Protein AF-A0A550GQY9-F1 (afdb_monomer)

Solvent-accessible surface area (backbone atoms only — not comparable to full-atom values): 11380 Å² total; per-residue (Å²): 134,89,71,92,73,80,85,85,74,61,94,90,63,82,82,48,71,68,60,52,51,49,52,51,50,56,53,49,54,52,49,56,49,50,53,51,53,50,49,54,50,46,56,52,47,55,57,56,77,66,62,76,81,83,71,87,80,75,46,98,40,52,51,73,40,51,32,56,40,78,52,84,91,53,99,63,44,47,82,33,66,63,56,92,90,45,52,63,45,65,56,69,54,85,96,60,85,79,74,41,61,50,77,91,73,98,67,89,72,64,64,50,74,48,75,50,54,33,90,79,62,77,41,52,74,44,69,52,74,47,76,45,96,88,69,52,72,49,74,49,70,56,41,41,36,54,37,18,81,46,91,73,80,82,53,90,65,67,48,55,80,50,74,45,81,42,83,70,63,33,32,41,32,29,40,76,46,67,61,129

Nearest PDB structures (foldseek):
  6tmf-assembly1_K  TM=2.565E-01  e=2.544E+00  Thermococcus celer Vu 13 = JCM 8558

Foldseek 3Di:
DPDDDQDDDDPPDDQDPVSVVVSVVVVVVVVVVVVVVVVVVVVVVVLVVPDDDDAPFDFPDADKDAQQDDDPPDPHGLVDCDDPRDRIDFDDDDPDADDRGDGDDPDDDFKDKDKDADADDFWLRDKDWDQDPVRDIDIDGRQTHYHFQADDDADPGQGFDDWGQTPVRTIITMGMDGDD

Mean predicted aligned error: 12.34 Å

pLDDT: mean 81.91, std 9.57, range [47.41, 94.0]

Secondary structure (DSSP, 8-state):
----------TTPPPPHHHHHHHHHHHHHHHHHHHHHHHHHHHHHHHHHT-----S---SSSEEEETTSPPTTSS---S-S-BTTB-EEEEPPTT--S--------S--SEEEEEE-BSSSSEEEEEEEEE-TTS-EEEEEEEEE-BTTSPPPP-SSS--SEEEE-TTS-EEEEEEEE--

Radius of gyration: 25.68 Å; Cα contacts (8 Å, |Δi|>4): 230; chains: 1; bounding box: 68×48×61 Å

Sequence (180 aa):
MVKFEPIRKNPGELIRSEDWNKIQEDVRDDLAKLEEEIRVLREYIDTMALSVTLTKMESPMGTSYGLNEDVPGEVGNYATTVLGYITRQFVLGVEQMGEICSFGVLDFFDVLYYWSGAQRREKGCLEITLEYVDGTIYTELDLFIHDWTQLQVKGDKNPYIEYLLSPNERVWYKYAFKNP

Structure (mmCIF, N/CA/C/O backbone):
data_AF-A0A550GQY9-F1
#
_entry.id   AF-A0A550GQY9-F1
#
loop_
_atom_site.group_PDB
_atom_site.id
_atom_site.type_symbol
_atom_site.label_atom_id
_atom_site.label_alt_id
_atom_site.label_comp_id
_atom_site.label_asym_id
_atom_site.label_entity_id
_atom_site.label_seq_id
_atom_site.pdbx_PDB_ins_code
_atom_site.Cartn_x
_atom_site.Cartn_y
_atom_site.Cartn_z
_atom_site.occupancy
_atom_site.B_iso_or_equiv
_atom_site.auth_seq_id
_atom_site.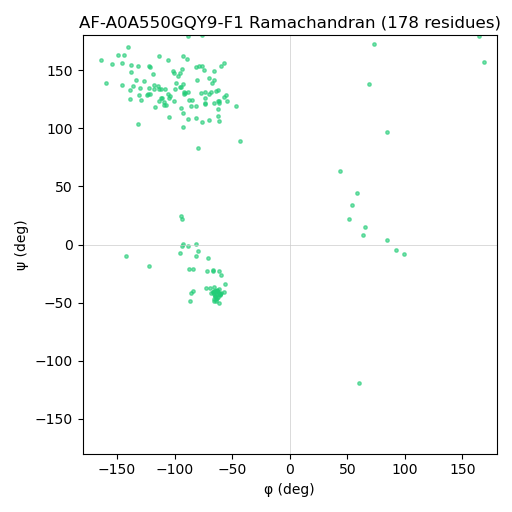auth_comp_id
_atom_site.auth_asym_id
_atom_site.auth_atom_id
_atom_site.pdbx_PDB_model_num
ATOM 1 N N . MET A 1 1 ? 27.251 16.848 -13.631 1.00 47.41 1 MET A N 1
ATOM 2 C CA . MET A 1 1 ? 27.474 16.143 -14.910 1.00 47.41 1 MET A CA 1
ATOM 3 C C . MET A 1 1 ? 28.615 16.828 -15.627 1.00 47.41 1 MET A C 1
ATOM 5 O O . MET A 1 1 ? 28.507 18.024 -15.869 1.00 47.41 1 MET A O 1
ATOM 9 N N . VAL A 1 2 ? 29.695 16.112 -15.927 1.00 52.47 2 VAL A N 1
ATOM 10 C CA . VAL A 1 2 ? 30.678 16.595 -16.903 1.00 52.47 2 VAL A CA 1
ATOM 11 C C . VAL A 1 2 ? 30.226 16.002 -18.227 1.00 52.47 2 VAL A C 1
ATOM 13 O O . VAL A 1 2 ? 30.327 14.801 -18.430 1.00 52.47 2 VAL A O 1
ATOM 16 N N . LYS A 1 3 ? 29.564 16.822 -19.039 1.00 62.50 3 LYS A N 1
ATOM 17 C CA . LYS A 1 3 ? 29.123 16.459 -20.386 1.00 62.50 3 LYS A CA 1
ATOM 18 C C . LYS A 1 3 ? 30.379 16.286 -21.239 1.00 62.50 3 LYS A C 1
ATOM 20 O O . LYS A 1 3 ? 31.276 17.112 -21.083 1.00 62.50 3 LYS A O 1
ATOM 25 N N . PHE A 1 4 ? 30.445 15.281 -22.114 1.00 69.50 4 PHE A N 1
ATOM 26 C CA . PHE A 1 4 ? 31.548 15.179 -23.071 1.00 69.50 4 PHE A CA 1
ATOM 27 C C . PHE A 1 4 ? 31.795 16.534 -23.747 1.00 69.50 4 PHE A C 1
ATOM 29 O O . PHE A 1 4 ? 30.906 17.098 -24.398 1.00 69.50 4 PHE A O 1
ATOM 36 N N . GLU A 1 5 ? 33.002 17.064 -23.568 1.00 68.44 5 GLU A N 1
ATOM 37 C CA . GLU A 1 5 ? 33.446 18.285 -24.222 1.00 68.44 5 GLU A CA 1
ATOM 38 C C . GLU A 1 5 ? 34.416 17.912 -25.342 1.00 68.44 5 GLU A C 1
ATOM 40 O O . GLU A 1 5 ? 35.538 17.479 -25.069 1.00 68.44 5 GLU A O 1
ATOM 45 N N . PRO A 1 6 ? 34.016 18.068 -26.616 1.00 70.81 6 PRO A N 1
ATOM 46 C CA . PRO A 1 6 ? 34.896 17.739 -27.721 1.00 70.81 6 PRO A CA 1
ATOM 47 C C . PRO A 1 6 ? 36.141 18.625 -27.689 1.00 70.81 6 PRO A C 1
ATOM 49 O O . PRO A 1 6 ? 36.047 19.852 -27.589 1.00 70.81 6 PRO A O 1
ATOM 52 N N . ILE A 1 7 ? 37.311 18.001 -27.840 1.00 76.44 7 ILE A N 1
ATOM 53 C CA . ILE A 1 7 ? 38.584 18.709 -27.988 1.00 76.44 7 ILE A CA 1
ATOM 54 C C . ILE A 1 7 ? 38.513 19.537 -29.278 1.00 76.44 7 ILE A C 1
ATOM 56 O O . ILE A 1 7 ? 38.483 18.997 -30.384 1.00 76.44 7 ILE A O 1
ATOM 60 N N . ARG A 1 8 ? 38.458 20.866 -29.146 1.00 74.00 8 ARG A N 1
ATOM 61 C CA . ARG A 1 8 ? 38.382 21.786 -30.289 1.00 74.00 8 ARG A CA 1
ATOM 62 C C . ARG A 1 8 ? 39.779 22.012 -30.861 1.00 74.00 8 ARG A C 1
ATOM 64 O O . ARG A 1 8 ? 40.643 22.532 -30.160 1.00 74.00 8 ARG A O 1
ATOM 71 N N . LYS A 1 9 ? 39.979 21.657 -32.131 1.00 72.56 9 LYS A N 1
ATOM 72 C CA . LYS A 1 9 ? 41.209 21.929 -32.892 1.00 72.56 9 LYS A CA 1
ATOM 73 C C . LYS A 1 9 ? 40.917 22.749 -34.142 1.00 72.56 9 LYS A C 1
ATOM 75 O O . LYS A 1 9 ? 39.815 22.675 -34.689 1.00 72.56 9 LYS A O 1
ATOM 80 N N . ASN A 1 10 ? 41.902 23.523 -34.592 1.00 75.81 10 ASN A N 1
ATOM 81 C CA . ASN A 1 10 ? 41.775 24.287 -35.831 1.00 75.81 10 ASN A CA 1
ATOM 82 C C . ASN A 1 10 ? 41.883 23.356 -37.055 1.00 75.81 10 ASN A C 1
ATOM 84 O O . ASN A 1 10 ? 42.591 22.345 -36.999 1.00 75.81 10 ASN A O 1
ATOM 88 N N . PRO A 1 11 ? 41.225 23.679 -38.183 1.00 57.66 11 PRO A N 1
ATOM 89 C CA . PRO A 1 11 ? 41.353 22.901 -39.413 1.00 57.66 11 PRO A CA 1
ATOM 90 C C . PRO A 1 11 ? 42.826 22.755 -39.836 1.00 57.66 11 PRO A C 1
ATOM 92 O O . PRO A 1 11 ? 43.519 23.753 -40.015 1.00 57.66 11 PRO A O 1
ATOM 95 N N . GLY A 1 12 ? 43.299 21.515 -39.995 1.00 69.81 12 GLY A N 1
ATOM 96 C CA . GLY A 1 12 ? 44.687 21.197 -40.368 1.00 69.81 12 GLY A CA 1
ATOM 97 C C . GLY A 1 12 ? 45.605 20.793 -39.206 1.00 69.81 12 GLY A C 1
ATOM 98 O O . GLY A 1 12 ? 46.715 20.324 -39.453 1.00 69.81 12 GLY A O 1
ATOM 99 N N . GLU A 1 13 ? 45.161 20.910 -37.952 1.00 74.56 13 GLU A N 1
ATOM 100 C CA . GLU A 1 13 ? 45.907 20.397 -36.799 1.00 74.56 13 GLU A CA 1
ATOM 101 C C . GLU A 1 13 ? 45.760 18.874 -36.665 1.00 74.56 13 GLU A C 1
ATOM 103 O O . GLU A 1 13 ? 44.656 18.328 -36.651 1.00 74.56 13 GLU A O 1
ATOM 108 N N . LEU A 1 14 ? 46.890 18.175 -36.519 1.00 74.12 14 LEU A N 1
ATOM 109 C CA . LEU A 1 14 ? 46.907 16.731 -36.291 1.00 74.12 14 LEU A CA 1
ATOM 110 C C . LEU A 1 14 ? 46.335 16.391 -34.904 1.00 74.12 14 LEU A C 1
ATOM 112 O O . LEU A 1 14 ? 46.733 16.948 -33.870 1.00 74.12 14 LEU A O 1
ATOM 116 N N . ILE A 1 15 ? 45.410 15.434 -34.871 1.00 75.06 15 ILE A N 1
ATOM 117 C CA . ILE A 1 15 ? 44.951 14.811 -33.629 1.00 75.06 15 ILE A CA 1
ATOM 118 C C . ILE A 1 15 ? 46.075 13.893 -33.146 1.00 75.06 15 ILE A C 1
ATOM 120 O O . ILE A 1 15 ? 46.521 13.013 -33.882 1.00 75.06 15 ILE A O 1
ATOM 124 N N . ARG A 1 16 ? 46.577 14.131 -31.929 1.00 80.25 16 ARG A N 1
ATOM 125 C CA . ARG A 1 16 ? 47.601 13.266 -31.333 1.00 80.25 16 ARG A CA 1
ATOM 126 C C . ARG A 1 16 ? 46.934 11.984 -30.843 1.00 80.25 16 ARG A C 1
ATOM 128 O O . ARG A 1 16 ? 45.759 11.999 -30.489 1.00 80.25 16 ARG A O 1
ATOM 135 N N . SER A 1 17 ? 47.685 10.889 -30.779 1.00 77.12 17 SER A N 1
ATOM 136 C CA . SER A 1 17 ? 47.182 9.605 -30.271 1.00 77.12 17 SER A CA 1
ATOM 137 C C . SER A 1 17 ? 46.613 9.712 -28.853 1.00 77.12 17 SER A C 1
ATOM 139 O O . SER A 1 17 ? 45.627 9.062 -28.543 1.00 77.12 17 SER A O 1
ATOM 141 N N . GLU A 1 18 ? 47.186 10.575 -28.013 1.00 79.12 18 GLU A N 1
ATOM 142 C CA . GLU A 1 18 ? 46.694 10.852 -26.656 1.00 79.12 18 GLU A CA 1
ATOM 143 C C . GLU A 1 18 ? 45.309 11.517 -26.662 1.00 79.12 18 GLU A C 1
ATOM 145 O O . GLU A 1 18 ? 44.420 11.089 -25.930 1.00 79.12 18 GLU A O 1
ATOM 150 N N . ASP A 1 19 ? 45.100 12.510 -27.536 1.00 77.94 19 ASP A N 1
ATOM 151 C CA . ASP A 1 19 ? 43.805 13.185 -27.698 1.00 77.94 19 ASP A CA 1
ATOM 152 C C . ASP A 1 19 ? 42.744 12.210 -28.225 1.00 77.94 19 ASP A C 1
ATOM 154 O O . ASP A 1 19 ? 41.596 12.231 -27.789 1.00 77.94 19 ASP A O 1
ATOM 158 N N . TRP A 1 20 ? 43.138 11.337 -29.157 1.00 78.75 20 TRP A N 1
ATOM 159 C CA . TRP A 1 20 ? 42.265 10.310 -29.716 1.00 78.75 20 TRP A CA 1
ATOM 160 C C . TRP A 1 20 ? 41.853 9.274 -28.666 1.00 78.75 20 TRP A C 1
ATOM 162 O O . TRP A 1 20 ? 40.667 8.988 -28.525 1.00 78.75 20 TRP A O 1
ATOM 172 N N . ASN A 1 21 ? 42.813 8.767 -27.889 1.00 83.06 21 ASN A N 1
ATOM 173 C CA . ASN A 1 21 ? 42.549 7.800 -26.826 1.00 83.06 21 ASN A CA 1
ATOM 174 C C . ASN A 1 21 ? 41.622 8.387 -25.761 1.00 83.06 21 ASN A C 1
ATOM 176 O O . ASN A 1 21 ? 40.671 7.728 -25.354 1.00 83.06 21 ASN A O 1
ATOM 180 N N . LYS A 1 22 ? 41.843 9.648 -25.374 1.00 83.06 22 LYS A N 1
ATOM 181 C CA . LYS A 1 22 ? 40.983 10.339 -24.414 1.00 83.06 22 LYS A CA 1
ATOM 182 C C . LYS A 1 22 ? 39.547 10.480 -24.923 1.00 83.06 22 LYS A C 1
ATOM 184 O O . LYS A 1 22 ? 38.614 10.172 -24.196 1.00 83.06 22 LYS A O 1
ATOM 189 N N . ILE A 1 23 ? 39.363 10.870 -26.188 1.00 83.25 23 ILE A N 1
ATOM 190 C CA . ILE A 1 23 ? 38.027 10.936 -26.803 1.00 83.25 23 ILE A CA 1
ATOM 191 C C . ILE A 1 23 ? 37.350 9.560 -26.785 1.00 83.25 23 ILE A C 1
ATOM 193 O O . ILE A 1 23 ? 36.161 9.470 -26.497 1.00 83.25 23 ILE A O 1
ATOM 197 N N . GLN A 1 24 ? 38.086 8.488 -27.084 1.00 81.38 24 GLN A N 1
ATOM 198 C CA . GLN A 1 24 ? 37.531 7.134 -27.071 1.00 81.38 24 GLN A CA 1
ATOM 199 C C . GLN A 1 24 ? 37.136 6.670 -25.665 1.00 81.38 24 GLN A C 1
ATOM 201 O O . GLN A 1 24 ? 36.091 6.038 -25.517 1.00 81.38 24 GLN A O 1
ATOM 206 N N . GLU A 1 25 ? 37.943 6.974 -24.648 1.00 85.06 25 GLU A N 1
ATOM 207 C CA . GLU A 1 25 ? 37.634 6.653 -23.252 1.00 85.06 25 GLU A CA 1
ATOM 208 C C . GLU A 1 25 ? 36.423 7.440 -22.751 1.00 85.06 25 GLU A C 1
ATOM 210 O O . GLU A 1 25 ? 35.479 6.828 -22.256 1.00 85.06 25 GLU A O 1
ATOM 215 N N . ASP A 1 26 ? 36.397 8.757 -22.973 1.00 83.94 26 ASP A N 1
ATOM 216 C CA . ASP A 1 26 ? 35.290 9.614 -22.542 1.00 83.94 26 ASP A CA 1
ATOM 217 C C . ASP A 1 26 ? 33.965 9.181 -23.205 1.00 83.94 26 ASP A C 1
ATOM 219 O O . ASP A 1 26 ? 32.934 9.074 -22.542 1.00 83.94 26 ASP A O 1
ATOM 223 N N . VAL A 1 27 ? 33.989 8.853 -24.505 1.00 84.69 27 VAL A N 1
ATOM 224 C CA . VAL A 1 27 ? 32.804 8.355 -25.227 1.00 84.69 27 VAL A CA 1
ATOM 225 C C . VAL A 1 27 ? 32.365 6.981 -24.717 1.00 84.69 27 VAL A C 1
ATOM 227 O O . VAL A 1 27 ? 31.167 6.737 -24.585 1.00 84.69 27 VAL A O 1
ATOM 230 N N . ARG A 1 28 ? 33.302 6.071 -24.429 1.00 87.19 28 ARG A N 1
ATOM 231 C CA . ARG A 1 28 ? 32.981 4.739 -23.894 1.00 87.19 28 ARG A CA 1
ATOM 232 C C . ARG A 1 28 ? 32.331 4.839 -22.516 1.00 87.19 28 ARG A C 1
ATOM 234 O O . ARG A 1 28 ? 31.358 4.136 -22.258 1.00 87.19 28 ARG A O 1
ATOM 241 N N . ASP A 1 29 ? 32.857 5.695 -21.651 1.00 88.56 29 ASP A N 1
ATOM 242 C CA . ASP A 1 29 ? 32.348 5.865 -20.294 1.00 88.56 29 ASP A CA 1
ATOM 243 C C . ASP A 1 29 ? 30.959 6.523 -20.295 1.00 88.56 29 ASP A C 1
ATOM 245 O O . ASP A 1 29 ? 30.091 6.132 -19.511 1.00 88.56 29 ASP A O 1
ATOM 249 N N . ASP A 1 30 ? 30.717 7.475 -21.202 1.00 85.94 30 ASP A N 1
ATOM 250 C CA . ASP A 1 30 ? 29.389 8.060 -21.409 1.00 85.94 30 ASP A CA 1
ATOM 251 C C . ASP A 1 30 ? 28.392 7.029 -21.963 1.00 85.94 30 ASP A C 1
ATOM 253 O O . ASP A 1 30 ? 27.255 6.969 -21.495 1.00 85.94 30 ASP A O 1
ATOM 257 N N . LEU A 1 31 ? 28.811 6.166 -22.898 1.00 87.12 31 LEU A N 1
ATOM 258 C CA . LEU A 1 31 ? 27.971 5.076 -23.410 1.00 87.12 31 LEU A CA 1
ATOM 259 C C . LEU A 1 31 ? 27.610 4.063 -22.320 1.00 87.12 31 LEU A C 1
ATOM 261 O O . LEU A 1 31 ? 26.440 3.719 -22.185 1.00 87.12 31 LEU A O 1
ATOM 265 N N . ALA A 1 32 ? 28.579 3.632 -21.510 1.00 89.00 32 ALA A N 1
ATOM 266 C CA . ALA A 1 32 ? 28.337 2.683 -20.423 1.00 89.00 32 ALA A CA 1
ATOM 267 C C . ALA A 1 32 ? 27.355 3.241 -19.377 1.00 89.00 32 ALA A C 1
ATOM 269 O O . ALA A 1 32 ? 26.494 2.520 -18.875 1.00 89.00 32 ALA A O 1
ATOM 270 N N . LYS A 1 33 ? 27.444 4.541 -19.067 1.00 87.81 33 LYS A N 1
ATOM 271 C CA . LYS A 1 33 ? 26.486 5.208 -18.171 1.00 87.81 33 LYS A CA 1
ATOM 272 C C . LYS A 1 33 ? 25.099 5.324 -18.794 1.00 87.81 33 LYS A C 1
ATOM 274 O O . LYS A 1 33 ? 24.118 5.078 -18.102 1.00 87.81 33 LYS A O 1
ATOM 279 N N . LEU A 1 34 ? 25.007 5.663 -20.081 1.00 87.88 34 LEU A N 1
ATOM 280 C CA . LEU A 1 34 ? 23.725 5.717 -20.789 1.00 87.88 34 LEU A CA 1
ATOM 281 C C . LEU A 1 34 ? 23.049 4.344 -20.853 1.00 87.88 34 LEU A C 1
ATOM 283 O O . LEU A 1 34 ? 21.837 4.263 -20.688 1.00 87.88 34 LEU A O 1
ATOM 287 N N . GLU A 1 35 ? 23.806 3.265 -21.062 1.00 91.19 35 GLU A N 1
ATOM 288 C CA . GLU A 1 35 ? 23.271 1.899 -21.017 1.00 91.19 35 GLU A CA 1
ATOM 289 C C . GLU A 1 35 ? 22.688 1.559 -19.641 1.00 91.19 35 GLU A C 1
ATOM 291 O O . GLU A 1 35 ? 21.587 1.012 -19.559 1.00 91.19 35 GLU A O 1
ATOM 296 N N . GLU A 1 36 ? 23.383 1.938 -18.566 1.00 92.00 36 GLU A N 1
ATOM 297 C CA . GLU A 1 36 ? 22.904 1.754 -17.196 1.00 92.00 36 GLU A CA 1
ATOM 298 C C . GLU A 1 36 ? 21.631 2.569 -16.918 1.00 92.00 36 GLU A C 1
ATOM 300 O O . GLU A 1 36 ? 20.644 2.029 -16.418 1.00 92.00 36 GLU A O 1
ATOM 305 N N . GLU A 1 37 ? 21.604 3.848 -17.300 1.00 89.81 37 GLU A N 1
ATOM 306 C CA . GLU A 1 37 ? 20.419 4.701 -17.153 1.00 89.81 37 GLU A CA 1
ATOM 307 C C . GLU A 1 37 ? 19.226 4.154 -17.951 1.00 89.81 37 GLU A C 1
ATOM 309 O O . GLU A 1 37 ? 18.108 4.105 -17.438 1.00 89.81 37 GLU A O 1
ATOM 314 N N . ILE A 1 38 ? 19.450 3.681 -19.184 1.00 90.69 38 ILE A N 1
ATOM 315 C CA . ILE A 1 38 ? 18.411 3.049 -20.009 1.00 90.69 38 ILE A CA 1
ATOM 316 C C . ILE A 1 38 ? 17.901 1.763 -19.355 1.00 90.69 38 ILE A C 1
ATOM 318 O O . ILE A 1 38 ? 16.694 1.515 -19.389 1.00 90.69 38 ILE A O 1
ATOM 322 N N . ARG A 1 39 ? 18.780 0.946 -18.761 1.00 92.81 39 ARG A N 1
ATOM 323 C CA . ARG A 1 39 ? 18.380 -0.270 -18.041 1.00 92.81 39 ARG A CA 1
ATOM 324 C C . ARG A 1 39 ? 17.476 0.067 -16.858 1.00 92.81 39 ARG A C 1
ATOM 326 O O . ARG A 1 39 ? 16.384 -0.483 -16.769 1.00 92.81 39 ARG A O 1
ATOM 333 N N . VAL A 1 40 ? 17.889 1.011 -16.013 1.00 89.38 40 VAL A N 1
ATOM 334 C CA . VAL A 1 40 ? 17.105 1.458 -14.849 1.00 89.38 40 VAL A CA 1
ATOM 335 C C . VAL A 1 40 ? 15.754 2.033 -15.282 1.00 89.38 40 VAL A C 1
ATOM 337 O O . VAL A 1 40 ? 14.723 1.729 -14.686 1.00 89.38 40 VAL A O 1
ATOM 340 N N . LEU A 1 41 ? 15.728 2.834 -16.350 1.00 82.00 41 LEU A N 1
ATOM 341 C CA . LEU A 1 41 ? 14.483 3.385 -16.888 1.00 82.00 41 LEU A CA 1
ATOM 342 C C . LEU A 1 41 ? 13.567 2.302 -17.464 1.00 82.00 41 LEU A C 1
ATOM 344 O O . LEU A 1 41 ? 12.353 2.404 -17.314 1.00 82.00 41 LEU A O 1
ATOM 348 N N . ARG A 1 42 ? 14.121 1.268 -18.106 1.00 78.25 42 ARG A N 1
ATOM 349 C CA . ARG A 1 42 ? 13.345 0.116 -18.582 1.00 78.25 42 ARG A CA 1
ATOM 350 C C . ARG A 1 42 ? 12.727 -0.659 -17.430 1.00 78.25 42 ARG A C 1
ATOM 352 O O . ARG A 1 42 ? 11.526 -0.874 -17.463 1.00 78.25 42 ARG A O 1
ATOM 359 N N . GLU A 1 43 ? 13.500 -0.986 -16.397 1.00 78.12 43 GLU A N 1
ATOM 360 C CA . GLU A 1 43 ? 12.978 -1.645 -15.192 1.00 78.12 43 GLU A CA 1
ATOM 361 C C . GLU A 1 43 ? 11.861 -0.817 -14.538 1.00 78.12 43 GLU A C 1
ATOM 363 O O . GLU A 1 43 ? 10.821 -1.349 -14.147 1.00 78.12 43 GLU A O 1
ATOM 368 N N . TYR A 1 44 ? 12.031 0.506 -14.484 1.00 71.31 44 TYR A N 1
ATOM 369 C CA . TYR A 1 44 ? 11.011 1.417 -13.972 1.00 71.31 44 TYR A CA 1
ATOM 370 C C . TYR A 1 44 ? 9.737 1.426 -14.834 1.00 71.31 44 TYR A C 1
ATOM 372 O O . TYR A 1 44 ? 8.630 1.354 -14.298 1.00 71.31 44 TYR A O 1
ATOM 380 N N . ILE A 1 45 ? 9.874 1.478 -16.163 1.00 71.31 45 ILE A N 1
ATOM 381 C CA . ILE A 1 45 ? 8.740 1.431 -17.097 1.00 71.31 45 ILE A CA 1
ATOM 382 C C . ILE A 1 45 ? 8.032 0.078 -17.034 1.00 71.31 45 ILE A C 1
ATOM 384 O O . ILE A 1 45 ? 6.807 0.065 -17.010 1.00 71.31 45 ILE A O 1
ATOM 388 N N . ASP A 1 46 ? 8.762 -1.034 -16.970 1.00 66.31 46 ASP A N 1
ATOM 389 C CA . ASP A 1 46 ? 8.180 -2.375 -16.863 1.00 66.31 46 ASP A CA 1
ATOM 390 C C . ASP A 1 46 ? 7.388 -2.515 -15.553 1.00 66.31 46 ASP A C 1
ATOM 392 O O . ASP A 1 46 ? 6.261 -3.010 -15.555 1.00 66.31 46 ASP A O 1
ATOM 396 N N . THR A 1 47 ? 7.903 -1.954 -14.454 1.00 61.91 47 THR A N 1
ATOM 397 C CA . THR A 1 47 ? 7.185 -1.879 -13.169 1.00 61.91 47 THR A CA 1
ATOM 398 C C . THR A 1 47 ? 5.904 -1.037 -13.275 1.00 61.91 47 THR A C 1
ATOM 400 O O . THR A 1 47 ? 4.868 -1.397 -12.717 1.00 61.91 47 THR A O 1
ATOM 403 N N . MET A 1 48 ? 5.938 0.082 -14.008 1.00 57.03 48 MET A N 1
ATOM 404 C CA . MET A 1 48 ? 4.760 0.932 -14.228 1.00 57.03 48 MET A CA 1
ATOM 405 C C . MET A 1 48 ? 3.736 0.319 -15.190 1.00 57.03 48 MET A C 1
ATOM 407 O O . MET A 1 48 ? 2.534 0.481 -14.995 1.00 57.03 48 MET A O 1
ATOM 411 N N . ALA A 1 49 ? 4.188 -0.366 -16.240 1.00 50.69 49 ALA A N 1
ATOM 412 C CA . ALA A 1 49 ? 3.325 -0.991 -17.238 1.00 50.69 49 ALA A CA 1
ATOM 413 C C . ALA A 1 49 ? 2.501 -2.151 -16.651 1.00 50.69 49 ALA A C 1
ATOM 415 O O . ALA A 1 49 ? 1.432 -2.461 -17.174 1.00 50.69 49 ALA A O 1
ATOM 416 N N . LEU A 1 50 ? 2.969 -2.747 -15.549 1.00 54.62 50 LEU A N 1
ATOM 417 C CA . LEU A 1 50 ? 2.299 -3.827 -14.821 1.00 54.62 50 LEU A CA 1
ATOM 418 C C . LEU A 1 50 ? 1.459 -3.338 -13.629 1.00 54.62 50 LEU A C 1
ATOM 420 O O . LEU A 1 50 ? 0.721 -4.123 -13.037 1.00 54.62 50 LEU A O 1
ATOM 424 N N . SER A 1 51 ? 1.516 -2.050 -13.271 1.00 57.41 51 SER A N 1
ATOM 425 C CA . SER A 1 51 ? 0.737 -1.518 -12.150 1.00 57.41 51 SER A CA 1
ATOM 426 C C . SER A 1 51 ? -0.720 -1.256 -12.560 1.00 57.41 51 SER A C 1
ATOM 428 O O . SER A 1 51 ? -1.102 -0.135 -12.906 1.00 57.41 51 SER A O 1
ATOM 430 N N . VAL A 1 52 ? -1.561 -2.291 -12.529 1.00 64.38 52 VAL A N 1
ATOM 431 C CA . VAL A 1 52 ? -3.017 -2.127 -12.642 1.00 64.38 52 VAL A CA 1
ATOM 432 C C . VAL A 1 52 ? -3.567 -1.742 -11.271 1.00 64.38 52 VAL A C 1
ATOM 434 O O . VAL A 1 52 ? -3.624 -2.553 -10.350 1.00 64.38 52 VAL A O 1
ATOM 437 N N . THR A 1 53 ? -3.998 -0.489 -11.120 1.00 65.56 53 THR A N 1
ATOM 438 C CA . THR A 1 53 ? -4.691 -0.054 -9.900 1.00 65.56 53 THR A CA 1
ATOM 439 C C . THR A 1 53 ? -6.126 -0.568 -9.927 1.00 65.56 53 THR A C 1
ATOM 441 O O . THR A 1 53 ? -6.979 -0.029 -10.638 1.00 65.56 53 THR A O 1
ATOM 444 N N . LEU A 1 54 ? -6.411 -1.596 -9.128 1.00 69.62 54 LEU A N 1
ATOM 445 C CA . LEU A 1 54 ? -7.769 -2.091 -8.926 1.00 69.62 54 LEU A CA 1
ATOM 446 C C . LEU A 1 54 ? -8.567 -1.062 -8.115 1.00 69.62 54 LEU A C 1
ATOM 448 O O . LEU A 1 54 ? -8.341 -0.861 -6.923 1.00 69.62 54 LEU A O 1
ATOM 452 N N . THR A 1 55 ? -9.494 -0.367 -8.775 1.00 67.06 55 THR A N 1
ATOM 453 C CA . THR A 1 55 ? -10.374 0.610 -8.119 1.00 67.06 55 THR A CA 1
ATOM 454 C C . THR A 1 55 ? -11.703 -0.036 -7.746 1.00 67.06 55 THR A C 1
ATOM 456 O O . THR A 1 55 ? -12.198 -0.901 -8.463 1.00 67.06 55 THR A O 1
ATOM 459 N N . LYS A 1 56 ? -12.302 0.412 -6.634 1.00 68.56 56 LYS A N 1
ATOM 460 C CA . LYS A 1 56 ? -13.625 -0.037 -6.159 1.00 68.56 56 LYS A CA 1
ATOM 461 C C . LYS A 1 56 ? -13.725 -1.547 -5.907 1.00 68.56 56 LYS A C 1
ATOM 463 O O . LYS A 1 56 ? -14.714 -2.168 -6.280 1.00 68.56 56 LYS A O 1
ATOM 468 N N . MET A 1 57 ? -12.717 -2.132 -5.266 1.00 75.69 57 MET A N 1
ATOM 469 C CA . MET A 1 57 ? -12.817 -3.528 -4.850 1.00 75.69 57 MET A CA 1
ATOM 470 C C . MET A 1 57 ? -13.930 -3.699 -3.811 1.00 75.69 57 MET A C 1
ATOM 472 O O . MET A 1 57 ? -14.020 -2.938 -2.844 1.00 75.69 57 MET A O 1
ATOM 476 N N . GLU A 1 58 ? -14.776 -4.699 -4.029 1.00 80.00 58 GLU A N 1
ATOM 477 C CA . GLU A 1 58 ? -15.762 -5.151 -3.058 1.00 80.00 58 GLU A CA 1
ATOM 478 C C . GLU A 1 58 ? -15.167 -6.317 -2.274 1.00 80.00 58 GLU A C 1
ATOM 480 O O . GLU A 1 58 ? -14.540 -7.207 -2.845 1.00 80.00 58 GLU A O 1
ATOM 485 N N . SER A 1 59 ? -15.349 -6.288 -0.958 1.00 84.94 59 SER A N 1
ATOM 486 C CA . SER A 1 59 ? -14.940 -7.370 -0.071 1.00 84.94 59 SER A CA 1
ATOM 487 C C . SER A 1 59 ? -16.191 -8.094 0.424 1.00 84.94 59 SER A C 1
ATOM 489 O O . SER A 1 59 ? -17.126 -7.419 0.865 1.00 84.94 59 SER A O 1
ATOM 491 N N . PRO A 1 60 ? -16.225 -9.439 0.409 1.00 85.50 60 PRO A N 1
ATOM 492 C CA . PRO A 1 60 ? -17.294 -10.204 1.043 1.00 85.50 60 PRO A CA 1
ATOM 493 C C . PRO A 1 60 ? -17.227 -10.141 2.578 1.00 85.50 60 PRO A C 1
ATOM 495 O O . PRO A 1 60 ? -18.170 -10.558 3.247 1.00 85.50 60 PRO A O 1
ATOM 498 N N . MET A 1 61 ? -16.119 -9.640 3.138 1.00 86.12 61 MET A N 1
ATOM 499 C CA . MET A 1 61 ? -15.868 -9.557 4.577 1.00 86.12 61 MET A CA 1
ATOM 500 C C . MET A 1 61 ? -15.605 -8.123 5.037 1.00 86.12 61 MET A C 1
ATOM 502 O O . MET A 1 61 ? -15.140 -7.276 4.270 1.00 86.12 61 MET A O 1
ATOM 506 N N . GLY A 1 62 ? -15.900 -7.864 6.309 1.00 84.25 62 GLY A N 1
ATOM 507 C CA . GLY A 1 62 ? -15.795 -6.541 6.913 1.00 84.25 62 GLY A CA 1
ATOM 508 C C . GLY A 1 62 ? -16.889 -5.569 6.471 1.00 84.25 62 GLY A C 1
ATOM 509 O O . GLY A 1 62 ? -17.712 -5.851 5.600 1.00 84.25 62 GLY A O 1
ATOM 510 N N . THR A 1 63 ? -16.914 -4.402 7.115 1.00 86.56 63 THR A N 1
ATOM 511 C CA . THR A 1 63 ? -17.866 -3.336 6.780 1.00 86.56 63 THR A CA 1
ATOM 512 C C . THR A 1 63 ? -17.134 -2.233 6.038 1.00 86.56 63 THR A C 1
ATOM 514 O O . THR A 1 63 ? -16.091 -1.759 6.492 1.00 86.56 63 THR A O 1
ATOM 517 N N . SER A 1 64 ? -17.681 -1.826 4.892 1.00 89.44 64 SER A N 1
ATOM 518 C CA . SER A 1 64 ? -17.121 -0.741 4.096 1.00 89.44 64 SER A CA 1
ATOM 519 C C . SER A 1 64 ? -18.059 0.448 4.048 1.00 89.44 64 SER A C 1
ATOM 521 O O . SER A 1 64 ? -19.259 0.291 3.825 1.00 89.44 64 SER A O 1
ATOM 523 N N . TYR A 1 65 ? -17.483 1.630 4.200 1.00 89.44 65 TYR A N 1
ATOM 524 C CA . TYR A 1 65 ? -18.197 2.895 4.179 1.00 89.44 65 TYR A CA 1
ATOM 525 C C . TYR A 1 65 ? -17.673 3.757 3.036 1.00 89.44 65 TYR A C 1
ATOM 527 O O . TYR A 1 65 ? -16.483 3.724 2.689 1.00 89.44 65 TYR A O 1
ATOM 535 N N . GLY A 1 66 ? -18.564 4.544 2.443 1.00 88.81 66 GLY A N 1
ATOM 536 C CA . GLY A 1 66 ? -18.162 5.675 1.621 1.00 88.81 66 GLY A CA 1
ATOM 537 C C . GLY A 1 66 ? -17.334 6.665 2.443 1.00 88.81 66 GLY A C 1
ATOM 538 O O . GLY A 1 66 ? -17.475 6.773 3.661 1.00 88.81 66 GLY A O 1
ATOM 539 N N . LEU A 1 67 ? -16.461 7.421 1.782 1.00 88.31 67 LEU A N 1
ATOM 540 C CA . LEU A 1 67 ? -15.689 8.465 2.463 1.00 88.31 67 LEU A CA 1
ATOM 541 C C . LEU A 1 67 ? -16.583 9.619 2.966 1.00 88.31 67 LEU A C 1
ATOM 543 O O . LEU A 1 67 ? -16.228 10.321 3.908 1.00 88.31 67 LEU A O 1
ATOM 547 N N . ASN A 1 68 ? -17.765 9.793 2.379 1.00 87.94 68 ASN A N 1
ATOM 548 C CA . ASN A 1 68 ? -18.780 10.768 2.772 1.00 87.94 68 ASN A CA 1
ATOM 549 C C . ASN A 1 68 ? -19.821 10.208 3.756 1.00 87.94 68 ASN A C 1
ATOM 551 O O . ASN A 1 68 ? -20.755 10.924 4.106 1.00 87.94 68 ASN A O 1
ATOM 555 N N . GLU A 1 69 ? -19.702 8.942 4.154 1.00 89.19 69 GLU A N 1
ATOM 556 C CA . GLU A 1 69 ? -20.614 8.290 5.093 1.00 89.19 69 GLU A CA 1
ATOM 557 C C . GLU A 1 69 ? -20.034 8.321 6.507 1.00 89.19 69 GLU A C 1
ATOM 559 O O . GLU A 1 69 ? -18.821 8.215 6.698 1.00 89.19 69 GLU A O 1
ATOM 564 N N . ASP A 1 70 ? -20.905 8.461 7.505 1.00 86.50 70 ASP A N 1
ATOM 565 C CA . ASP A 1 70 ? -20.497 8.438 8.906 1.00 86.50 70 ASP A CA 1
ATOM 566 C C . ASP A 1 70 ? -20.153 7.013 9.343 1.00 86.50 70 ASP A C 1
ATOM 568 O O . ASP A 1 70 ? -20.989 6.107 9.302 1.00 86.50 70 ASP A O 1
ATOM 572 N N . VAL A 1 71 ? -18.915 6.826 9.797 1.00 85.38 71 VAL A N 1
ATOM 573 C CA . VAL A 1 71 ? -18.446 5.549 10.334 1.00 85.38 71 VAL A CA 1
ATOM 574 C C . VAL A 1 71 ? -18.733 5.480 11.834 1.00 85.38 71 VAL A C 1
ATOM 576 O O . VAL A 1 71 ? -18.377 6.400 12.578 1.00 85.38 71 VAL A O 1
ATOM 579 N N . PRO A 1 72 ? -19.332 4.387 12.331 1.00 80.44 72 PRO A N 1
ATOM 580 C CA . PRO A 1 72 ? -19.518 4.184 13.761 1.00 80.44 72 PRO A CA 1
ATOM 581 C C . PRO A 1 72 ? -18.189 4.229 14.530 1.00 80.44 72 PRO A C 1
ATOM 583 O O . PRO A 1 72 ? -17.258 3.490 14.226 1.00 80.44 72 PRO A O 1
ATOM 586 N N . GLY A 1 73 ? -18.115 5.069 15.566 1.00 72.81 73 GLY A N 1
ATOM 587 C CA . GLY A 1 73 ? -16.904 5.245 16.384 1.00 72.81 73 GLY A CA 1
ATOM 588 C C . GLY A 1 73 ? -15.975 6.367 15.912 1.00 72.81 73 GLY A C 1
ATOM 589 O O . GLY A 1 73 ? -15.014 6.710 16.605 1.00 72.81 73 GLY A O 1
ATOM 590 N N . GLU A 1 74 ? -16.295 6.993 14.783 1.00 78.38 74 GLU A N 1
ATOM 591 C CA . GLU A 1 74 ? -15.592 8.154 14.268 1.00 78.38 74 GLU A CA 1
ATOM 592 C C . GLU A 1 74 ? -16.340 9.461 14.565 1.00 78.38 74 GLU A C 1
ATOM 594 O O . GLU A 1 74 ? -17.565 9.507 14.612 1.00 78.38 74 GLU A O 1
ATOM 599 N N . VAL A 1 75 ? -15.595 10.555 14.763 1.00 73.00 75 VAL A N 1
ATOM 600 C CA . VAL A 1 75 ? -16.163 11.873 15.129 1.00 73.00 75 VAL A CA 1
ATOM 601 C C . VAL A 1 75 ? -16.732 12.626 13.908 1.00 73.00 75 VAL A C 1
ATOM 603 O O . VAL A 1 75 ? -17.350 13.676 14.051 1.00 73.00 75 VAL A O 1
ATOM 606 N N . GLY A 1 76 ? -16.551 12.088 12.700 1.00 74.94 76 GLY A N 1
ATOM 607 C CA . GLY A 1 76 ? -17.100 12.638 11.461 1.00 74.94 76 GLY A CA 1
ATOM 608 C C . GLY A 1 76 ? -16.513 11.972 10.220 1.00 74.94 76 GLY A C 1
ATOM 609 O O . GLY A 1 76 ? -15.412 11.423 10.275 1.00 74.94 76 GLY A O 1
ATOM 610 N N . ASN A 1 77 ? -17.244 12.038 9.110 1.00 80.62 77 ASN A N 1
ATOM 611 C CA . ASN A 1 77 ? -16.805 11.536 7.809 1.00 80.62 77 ASN A CA 1
ATOM 612 C C . ASN A 1 77 ? -15.784 12.470 7.119 1.00 80.62 77 ASN A C 1
ATOM 614 O O . ASN A 1 77 ? -15.387 13.505 7.661 1.00 80.62 77 ASN A O 1
ATOM 618 N N . TYR A 1 78 ? -15.320 12.099 5.925 1.00 83.00 78 TYR A N 1
ATOM 619 C CA . TYR A 1 78 ? -14.317 12.856 5.162 1.00 83.00 78 TYR A CA 1
ATOM 620 C C . TYR A 1 78 ? -14.912 13.937 4.248 1.00 83.00 78 TYR A C 1
ATOM 622 O O . TYR A 1 78 ? -14.159 14.624 3.558 1.00 83.00 78 TYR A O 1
ATOM 630 N N . ALA A 1 79 ? -16.242 14.079 4.207 1.00 84.50 79 ALA A N 1
ATOM 631 C CA . ALA A 1 79 ? -16.988 15.033 3.382 1.00 84.50 79 ALA A CA 1
ATOM 632 C C . ALA A 1 79 ? -16.620 15.018 1.881 1.00 84.50 79 ALA A C 1
ATOM 634 O O . ALA A 1 79 ? -16.857 15.982 1.155 1.00 84.50 79 ALA A O 1
ATOM 635 N N . THR A 1 80 ? -16.051 13.913 1.400 1.00 84.12 80 THR A N 1
ATOM 636 C CA . THR A 1 80 ? -15.676 13.688 0.001 1.00 84.12 80 THR A CA 1
ATOM 637 C C . THR A 1 80 ? -16.050 12.271 -0.397 1.00 84.12 80 THR A C 1
ATOM 639 O O . THR A 1 80 ? -16.109 11.387 0.448 1.00 84.12 80 THR A O 1
ATOM 642 N N . THR A 1 81 ? -16.287 12.026 -1.681 1.00 85.56 81 THR A N 1
ATOM 643 C CA . THR A 1 81 ? -16.493 10.672 -2.213 1.00 85.56 81 THR A CA 1
ATOM 644 C C . THR A 1 81 ? -15.182 9.993 -2.606 1.00 85.56 81 THR A C 1
ATOM 646 O O . THR A 1 81 ? -15.141 8.773 -2.735 1.00 85.56 81 THR A O 1
ATOM 649 N N . VAL A 1 82 ? -14.121 10.773 -2.842 1.00 85.12 82 VAL A N 1
ATOM 650 C CA . VAL A 1 82 ? -12.815 10.288 -3.313 1.00 85.12 82 VAL A CA 1
ATOM 651 C C . VAL A 1 82 ? -11.694 11.131 -2.702 1.00 85.12 82 VAL A C 1
ATOM 653 O O . VAL A 1 82 ? -11.786 12.360 -2.667 1.00 8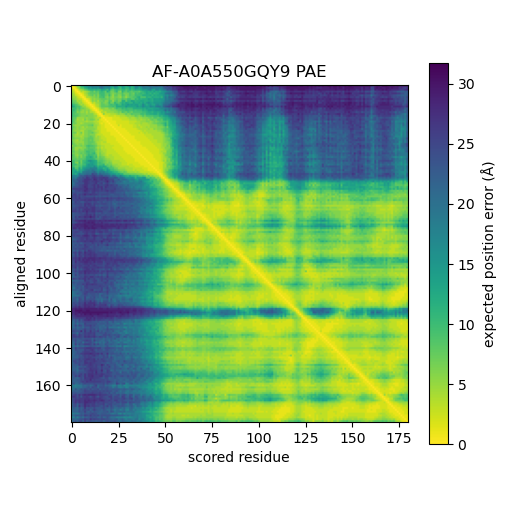5.12 82 VAL A O 1
ATOM 656 N N . LEU A 1 83 ? -10.621 10.476 -2.260 1.00 81.31 83 LEU A N 1
ATOM 657 C CA . LEU A 1 83 ? -9.378 11.110 -1.819 1.00 81.31 83 LEU A CA 1
ATOM 658 C C . LEU A 1 83 ? -8.186 10.412 -2.490 1.00 81.31 83 LEU A C 1
ATOM 660 O O . LEU A 1 83 ? -7.815 9.299 -2.121 1.00 81.31 83 LEU A O 1
ATOM 664 N N . GLY A 1 84 ? -7.594 11.043 -3.507 1.00 80.81 84 GLY A N 1
ATOM 665 C CA . GLY A 1 84 ? -6.577 10.390 -4.340 1.00 80.81 84 GLY A CA 1
ATOM 666 C C . GLY A 1 84 ? -7.151 9.151 -5.039 1.00 80.81 84 GLY A C 1
ATOM 667 O O . GLY A 1 84 ? -8.118 9.262 -5.787 1.00 80.81 84 GLY A O 1
ATOM 668 N N . TYR A 1 85 ? -6.582 7.973 -4.764 1.00 79.19 85 TYR A N 1
ATOM 669 C CA . TYR A 1 85 ? -7.095 6.674 -5.238 1.00 79.19 85 TYR A CA 1
ATOM 670 C C . TYR A 1 85 ? -8.030 5.976 -4.234 1.00 79.19 85 TYR A C 1
ATOM 672 O O . TYR A 1 85 ? -8.551 4.896 -4.514 1.00 79.19 85 TYR A O 1
ATOM 680 N N . ILE A 1 86 ? -8.258 6.579 -3.065 1.00 84.81 86 ILE A N 1
ATOM 681 C CA . ILE A 1 86 ? -9.105 6.024 -2.010 1.00 84.81 86 ILE A CA 1
ATOM 682 C C . ILE A 1 86 ? -10.553 6.410 -2.306 1.00 84.81 86 ILE A C 1
ATOM 684 O O . ILE A 1 86 ? -10.882 7.586 -2.464 1.00 84.81 86 ILE A O 1
ATOM 688 N N . THR A 1 87 ? -11.426 5.410 -2.389 1.00 86.69 87 THR A N 1
ATOM 689 C CA . THR A 1 87 ? -12.859 5.594 -2.693 1.00 86.69 87 THR A CA 1
ATOM 690 C C . THR A 1 87 ? -13.775 5.042 -1.606 1.00 86.69 87 THR A C 1
ATOM 692 O O . THR A 1 87 ? -14.948 5.402 -1.541 1.00 86.69 87 THR A O 1
ATOM 695 N N . ARG A 1 88 ? -13.248 4.165 -0.749 1.00 88.44 88 ARG A N 1
ATOM 696 C CA . ARG A 1 88 ? -13.957 3.511 0.348 1.00 88.44 88 ARG A CA 1
ATOM 697 C C . ARG A 1 88 ? -12.997 3.321 1.510 1.00 88.44 88 ARG A C 1
ATOM 699 O O . ARG A 1 88 ? -11.787 3.237 1.301 1.00 88.44 88 ARG A O 1
ATOM 706 N N . GLN A 1 89 ? -13.556 3.212 2.702 1.00 88.19 89 GLN A N 1
ATOM 707 C CA . GLN A 1 89 ? -12.835 2.830 3.907 1.00 88.19 89 GLN A CA 1
ATOM 708 C C . GLN A 1 89 ? -13.407 1.524 4.449 1.00 88.19 89 GLN A C 1
ATOM 710 O O . GLN A 1 89 ? -14.624 1.337 4.465 1.00 88.19 89 GLN A O 1
ATOM 715 N N . PHE A 1 90 ? -12.523 0.628 4.875 1.00 89.44 90 PHE A N 1
ATOM 716 C CA . PHE A 1 90 ? -12.876 -0.601 5.575 1.00 89.44 90 PHE A CA 1
ATOM 717 C C . PHE A 1 90 ? -12.435 -0.433 7.019 1.00 89.44 90 PHE A C 1
ATOM 719 O O . PHE A 1 90 ? -11.270 -0.126 7.273 1.00 89.44 90 PHE A O 1
ATOM 726 N N . VAL A 1 91 ? -13.375 -0.563 7.949 1.00 85.94 91 VAL A N 1
ATOM 727 C CA . VAL A 1 91 ? -13.139 -0.224 9.352 1.00 85.94 91 VAL A CA 1
ATOM 728 C C . VAL A 1 91 ? -13.586 -1.376 10.231 1.00 85.94 91 VAL A C 1
ATOM 730 O O . VAL A 1 91 ? -14.666 -1.940 10.053 1.00 85.94 91 VAL A O 1
ATOM 733 N N . LEU A 1 92 ? -12.734 -1.709 11.194 1.00 82.88 92 LEU A N 1
ATOM 734 C CA . LEU A 1 92 ? -13.061 -2.596 12.295 1.00 82.88 92 LEU A CA 1
ATOM 735 C C . LEU A 1 92 ? -13.540 -1.745 13.476 1.00 82.88 92 LEU A C 1
ATOM 737 O O . LEU A 1 92 ? -12.966 -0.688 13.743 1.00 82.88 92 LEU A O 1
ATOM 741 N N . GLY A 1 93 ? -14.596 -2.175 14.167 1.00 74.19 93 GLY A N 1
ATOM 742 C CA . GLY A 1 93 ? -15.158 -1.415 15.283 1.00 74.19 93 GLY A CA 1
ATOM 743 C C . GLY A 1 93 ? -14.133 -1.132 16.389 1.00 74.19 93 GLY A C 1
ATOM 744 O O . GLY A 1 93 ? -13.150 -1.854 16.561 1.00 74.19 93 GLY A O 1
ATOM 745 N N . VAL A 1 94 ? -14.381 -0.079 17.171 1.00 71.81 94 VAL A N 1
ATOM 746 C CA . VAL A 1 94 ? -13.517 0.304 18.299 1.00 71.81 94 VAL A CA 1
ATOM 747 C C . VAL A 1 94 ? -13.357 -0.883 19.260 1.00 71.81 94 VAL A C 1
ATOM 749 O O . VAL A 1 94 ? -14.349 -1.470 19.684 1.00 71.81 94 VAL A O 1
ATOM 752 N N . GLU A 1 95 ? -12.105 -1.222 19.593 1.00 71.19 95 GLU A N 1
ATOM 753 C CA . GLU A 1 95 ? -11.719 -2.342 20.479 1.00 71.19 95 GLU A CA 1
ATOM 754 C C . GLU A 1 95 ? -12.050 -3.752 19.956 1.00 71.19 95 GLU A C 1
ATOM 756 O O . GLU A 1 95 ? -11.978 -4.726 20.705 1.00 71.19 95 GLU A O 1
ATOM 761 N N . GLN A 1 96 ? -12.352 -3.891 18.666 1.00 76.75 96 GLN A N 1
ATOM 762 C CA . GLN A 1 96 ? -12.518 -5.194 18.030 1.00 76.75 96 GLN A CA 1
ATOM 763 C C . GLN A 1 96 ? -11.207 -5.660 17.382 1.00 76.75 96 GLN A C 1
ATOM 765 O O . GLN A 1 96 ? -10.379 -4.854 16.965 1.00 76.75 96 GLN A O 1
ATOM 770 N N . MET A 1 97 ? -11.028 -6.978 17.308 1.00 81.00 97 MET A N 1
ATOM 771 C CA . MET A 1 97 ? -10.016 -7.654 16.491 1.00 81.00 97 MET A CA 1
ATOM 772 C C . MET A 1 97 ? -10.751 -8.608 15.548 1.00 81.00 97 MET A C 1
ATOM 774 O O . MET A 1 97 ? -11.682 -9.291 15.978 1.00 81.00 97 MET A O 1
ATOM 778 N N . GLY A 1 98 ? -10.377 -8.622 14.273 1.00 85.12 98 GLY A N 1
ATOM 779 C CA . GLY A 1 98 ? -11.059 -9.405 13.249 1.00 85.12 98 GLY A CA 1
ATOM 780 C C . GLY A 1 98 ? -10.686 -8.970 11.837 1.00 85.12 98 GLY A C 1
ATOM 781 O O . GLY A 1 98 ? -9.899 -8.044 11.642 1.00 85.12 98 GLY A O 1
ATOM 782 N N . GLU A 1 99 ? -11.268 -9.649 10.856 1.00 86.75 99 GLU A N 1
ATOM 783 C CA . GLU A 1 99 ? -10.981 -9.423 9.442 1.00 86.75 99 GLU A CA 1
ATOM 784 C C . GLU A 1 99 ? -11.612 -8.120 8.932 1.00 86.75 99 GLU A C 1
ATOM 786 O O . GLU A 1 99 ? -12.816 -7.886 9.065 1.00 86.75 99 GLU A O 1
ATOM 791 N N . ILE A 1 100 ? -10.777 -7.263 8.338 1.00 89.31 100 ILE A N 1
ATOM 792 C CA . ILE A 1 100 ? -11.174 -5.937 7.841 1.00 89.31 100 ILE A CA 1
ATOM 793 C C . ILE A 1 100 ? -11.732 -6.027 6.419 1.00 89.31 100 ILE A C 1
ATOM 795 O O . ILE A 1 100 ? -12.704 -5.352 6.083 1.00 89.31 100 ILE A O 1
ATOM 799 N N . CYS A 1 101 ? -11.088 -6.824 5.571 1.00 89.94 101 CYS A N 1
ATOM 800 C CA . CYS A 1 101 ? -11.471 -7.047 4.184 1.00 89.94 101 CYS A CA 1
ATOM 801 C C . CYS A 1 101 ? -10.763 -8.291 3.636 1.00 89.94 101 CYS A C 1
ATOM 803 O O . CYS A 1 101 ? -9.732 -8.705 4.161 1.00 89.94 101 CYS A O 1
ATOM 805 N N . SER A 1 102 ? -11.319 -8.859 2.571 1.00 90.69 102 SER A N 1
ATOM 806 C CA . SER A 1 102 ? -10.746 -9.950 1.792 1.00 90.69 102 SER A CA 1
ATOM 807 C C . SER A 1 102 ? -10.990 -9.657 0.315 1.00 90.69 102 SER A C 1
ATOM 809 O O . SER A 1 102 ? -12.089 -9.259 -0.074 1.00 90.69 102 SER A O 1
ATOM 811 N N . PHE A 1 103 ? -9.961 -9.809 -0.512 1.00 88.31 103 PHE A N 1
ATOM 812 C CA . PHE A 1 103 ? -10.042 -9.520 -1.939 1.00 88.31 103 PHE A CA 1
ATOM 813 C C . PHE A 1 103 ? -9.484 -10.691 -2.738 1.00 88.31 103 PHE A C 1
ATOM 815 O O . PHE A 1 103 ? -8.366 -11.139 -2.496 1.00 88.31 103 PHE A O 1
ATOM 822 N N . GLY A 1 104 ? -10.260 -11.165 -3.712 1.00 85.25 104 GLY A N 1
ATOM 823 C CA . GLY A 1 104 ? -9.804 -12.166 -4.671 1.00 85.25 104 GLY A CA 1
ATOM 824 C C . GLY A 1 104 ? -9.087 -11.496 -5.837 1.00 85.25 104 GLY A C 1
ATOM 825 O O . GLY A 1 104 ? -9.695 -10.712 -6.566 1.00 85.25 104 GLY A O 1
ATOM 826 N N . VAL A 1 105 ? -7.812 -11.822 -6.032 1.00 82.50 105 VAL A N 1
ATOM 827 C CA . VAL A 1 105 ? -7.015 -11.348 -7.169 1.00 82.50 105 VAL A CA 1
ATOM 828 C C . VAL A 1 105 ? -6.804 -12.525 -8.124 1.00 82.50 105 VAL A C 1
ATOM 830 O O . VAL A 1 105 ? -6.263 -13.552 -7.732 1.00 82.50 105 VAL A O 1
ATOM 833 N N . LEU A 1 106 ? -7.263 -12.396 -9.375 1.00 80.81 106 LEU A N 1
ATOM 834 C CA . LEU A 1 106 ? -7.102 -13.412 -10.435 1.00 80.81 106 LEU A CA 1
ATOM 835 C C . LEU A 1 106 ? -5.862 -13.163 -11.308 1.00 80.81 106 LEU A C 1
ATOM 837 O O . LEU A 1 106 ? -5.803 -13.604 -12.454 1.00 80.81 106 LEU A O 1
ATOM 841 N N . ASP A 1 107 ? -4.900 -12.421 -10.777 1.00 75.88 107 ASP A N 1
ATOM 842 C CA . ASP A 1 107 ? -3.690 -12.001 -11.470 1.00 75.88 107 ASP A CA 1
ATOM 843 C C . ASP A 1 107 ? -2.495 -12.071 -10.514 1.00 75.88 107 ASP A C 1
ATOM 845 O O . ASP A 1 107 ? -2.644 -12.259 -9.303 1.00 75.88 107 ASP A O 1
ATOM 849 N N . PHE A 1 108 ? -1.302 -11.922 -11.066 1.00 76.50 108 PHE A N 1
ATOM 850 C CA . PHE A 1 108 ? -0.072 -11.817 -10.308 1.00 76.50 108 PHE A CA 1
ATOM 851 C C . PHE A 1 108 ? 0.125 -10.391 -9.777 1.00 76.50 108 PHE A C 1
ATOM 853 O O . PHE A 1 108 ? -0.129 -9.412 -10.477 1.00 76.50 108 PHE A O 1
ATOM 860 N N . PHE A 1 109 ? 0.633 -10.265 -8.550 1.00 81.00 109 PHE A N 1
ATOM 861 C CA . PHE A 1 109 ? 1.143 -8.993 -8.045 1.00 81.00 109 PHE A CA 1
ATOM 862 C C . PHE A 1 109 ? 2.468 -9.196 -7.302 1.00 81.00 109 PHE A C 1
ATOM 864 O O . PHE A 1 109 ? 2.604 -10.107 -6.484 1.00 81.00 109 PHE A O 1
ATOM 871 N N . ASP A 1 110 ? 3.430 -8.309 -7.563 1.00 83.12 110 ASP A N 1
ATOM 872 C CA . ASP A 1 110 ? 4.711 -8.246 -6.845 1.00 83.12 110 ASP A CA 1
ATOM 873 C C . ASP A 1 110 ? 4.603 -7.452 -5.540 1.00 83.12 110 ASP A C 1
ATOM 875 O O . ASP A 1 110 ? 5.225 -7.775 -4.528 1.00 83.12 110 ASP A O 1
ATOM 879 N N . VAL A 1 111 ? 3.846 -6.353 -5.576 1.00 86.25 111 VAL A N 1
ATOM 880 C CA . VAL A 1 111 ? 3.747 -5.390 -4.478 1.00 86.25 111 VAL A CA 1
ATOM 881 C C . VAL A 1 111 ? 2.299 -4.953 -4.308 1.00 86.25 111 VAL A C 1
ATOM 883 O O . VAL A 1 111 ? 1.671 -4.444 -5.234 1.00 86.25 111 VAL A O 1
ATOM 886 N N . LEU A 1 112 ? 1.791 -5.104 -3.091 1.00 87.81 112 LEU A N 1
ATOM 887 C CA . LEU A 1 112 ? 0.521 -4.563 -2.642 1.00 87.81 112 LEU A CA 1
ATOM 888 C C . LEU A 1 112 ? 0.752 -3.195 -2.002 1.00 87.81 112 LEU A C 1
ATOM 890 O O . LEU A 1 112 ? 1.346 -3.085 -0.927 1.00 87.81 112 LEU A O 1
ATOM 894 N N . TYR A 1 113 ? 0.239 -2.145 -2.635 1.00 89.06 113 TYR A N 1
ATOM 895 C CA . TYR A 1 113 ? 0.134 -0.839 -1.994 1.00 89.06 113 TYR A CA 1
ATOM 896 C C . TYR A 1 113 ? -1.212 -0.705 -1.294 1.00 89.06 113 TYR A C 1
ATOM 898 O O . TYR A 1 113 ? -2.256 -0.909 -1.912 1.00 89.06 113 TYR A O 1
ATOM 906 N N . TYR A 1 114 ? -1.195 -0.292 -0.031 1.00 88.75 114 TYR A N 1
ATOM 907 C CA . TYR A 1 114 ? -2.411 -0.076 0.746 1.00 88.75 114 TYR A CA 1
ATOM 908 C C . TYR A 1 114 ? -2.312 1.199 1.580 1.00 88.75 114 TYR A C 1
ATOM 910 O O . TYR A 1 114 ? -1.231 1.610 2.003 1.00 88.75 114 TYR A O 1
ATOM 918 N N . TRP A 1 115 ? -3.461 1.838 1.788 1.00 90.38 115 TRP A N 1
ATOM 919 C CA . TRP A 1 115 ? -3.591 3.021 2.629 1.00 90.38 115 TRP A CA 1
ATOM 920 C C . TRP A 1 115 ? -4.221 2.623 3.952 1.00 90.38 115 TRP A C 1
ATOM 922 O O . TRP A 1 115 ? -5.280 1.998 3.963 1.00 90.38 115 TRP A O 1
ATOM 932 N N .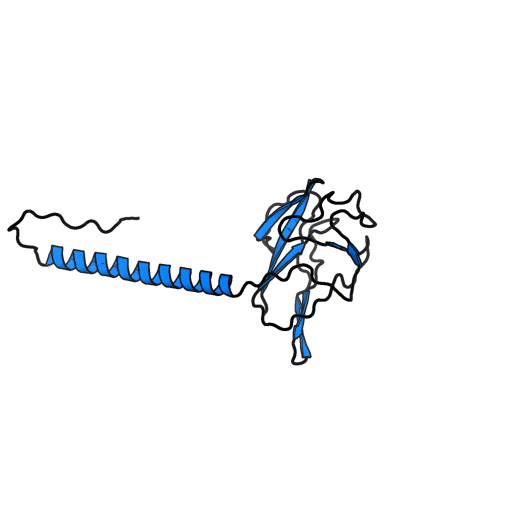 SER A 1 116 ? -3.594 2.994 5.062 1.00 89.38 116 SER A N 1
ATOM 933 C CA . SER A 1 116 ? -4.119 2.672 6.385 1.00 89.38 116 SER A CA 1
ATOM 934 C C . SER A 1 116 ? -3.758 3.723 7.426 1.00 89.38 116 SER A C 1
ATOM 936 O O . SER A 1 116 ? -2.855 4.543 7.246 1.00 89.38 116 SER A O 1
ATOM 938 N N . GLY A 1 117 ? -4.486 3.681 8.537 1.00 88.00 117 GLY A N 1
ATOM 939 C CA . GLY A 1 117 ? -4.250 4.505 9.710 1.00 88.00 117 GLY A CA 1
ATOM 940 C C . GLY A 1 117 ? -4.901 3.864 10.930 1.00 88.00 117 GLY A C 1
ATOM 941 O O . GLY A 1 117 ? -6.010 3.344 10.836 1.00 88.00 117 GLY A O 1
ATOM 942 N N . ALA A 1 118 ? -4.224 3.891 12.076 1.00 84.06 118 ALA A N 1
ATOM 943 C CA . ALA A 1 118 ? -4.732 3.303 13.315 1.00 84.06 118 ALA A CA 1
ATOM 944 C C . ALA A 1 118 ? -5.358 4.369 14.226 1.00 84.06 118 ALA A C 1
ATOM 946 O O . ALA A 1 118 ? -4.817 5.465 14.373 1.00 84.06 118 ALA A O 1
ATOM 947 N N . GLN A 1 119 ? -6.490 4.050 14.862 1.00 75.81 119 GLN A N 1
ATOM 948 C CA . GLN A 1 119 ? -7.055 4.876 15.929 1.00 75.81 119 GLN A CA 1
ATOM 949 C C . GLN A 1 119 ? -6.441 4.416 17.260 1.00 75.81 119 GLN A C 1
ATOM 951 O O . GLN A 1 119 ? -6.804 3.357 17.764 1.00 75.81 119 GLN A O 1
ATOM 956 N N . ARG A 1 120 ? -5.549 5.231 17.843 1.00 64.50 120 ARG A N 1
ATOM 957 C CA . ARG A 1 120 ? -4.797 5.005 19.099 1.00 64.50 120 ARG A CA 1
ATOM 958 C C . ARG A 1 120 ? -3.511 4.180 18.965 1.00 64.50 120 ARG A C 1
ATOM 960 O O . ARG A 1 120 ? -3.493 2.977 19.215 1.00 64.50 120 ARG A O 1
ATOM 967 N N . ARG A 1 121 ? -2.412 4.932 18.865 1.00 59.22 121 ARG A N 1
ATOM 968 C CA . ARG A 1 121 ? -1.005 4.529 19.052 1.00 59.22 121 ARG A CA 1
ATOM 969 C C . ARG A 1 121 ? -0.453 3.592 17.980 1.00 59.22 121 ARG A C 1
ATOM 971 O O . ARG A 1 121 ? -1.033 2.579 17.621 1.00 59.22 121 ARG A O 1
ATOM 978 N N . GLU A 1 122 ? 0.773 3.926 17.617 1.00 60.94 122 GLU A N 1
ATOM 979 C CA . GLU A 1 122 ? 1.797 3.137 16.943 1.00 60.94 122 GLU A CA 1
ATOM 980 C C . GLU A 1 122 ? 1.923 1.705 17.498 1.00 60.94 122 GLU A C 1
ATOM 982 O O . GLU A 1 122 ? 2.683 1.440 18.435 1.00 60.94 122 GLU A O 1
ATOM 987 N N . LYS A 1 123 ? 1.154 0.764 16.950 1.00 63.66 123 LYS A N 1
ATOM 988 C CA . LYS A 1 123 ? 1.230 -0.656 17.304 1.00 63.66 123 LYS A CA 1
ATOM 989 C C . LYS A 1 123 ? 1.246 -1.493 16.032 1.00 63.66 123 LYS A C 1
ATOM 991 O O . LYS A 1 123 ? 0.564 -1.165 15.067 1.00 63.66 123 LYS A O 1
ATOM 996 N N . GLY A 1 124 ? 2.038 -2.564 16.044 1.00 70.44 124 GLY A N 1
ATOM 997 C CA . GLY A 1 124 ? 1.869 -3.661 15.096 1.00 70.44 124 GLY A CA 1
ATOM 998 C C . GLY A 1 124 ? 0.487 -4.253 15.323 1.00 70.44 124 GLY A C 1
ATOM 999 O O . GLY A 1 124 ? 0.236 -4.804 16.391 1.00 70.44 124 GLY A O 1
ATOM 1000 N N . CYS A 1 125 ? -0.442 -3.993 14.413 1.00 81.50 125 CYS A N 1
ATOM 1001 C CA . CYS A 1 125 ? -1.844 -4.379 14.581 1.00 81.50 125 CYS A CA 1
ATOM 1002 C C . CYS A 1 125 ? -2.499 -4.852 13.289 1.00 81.50 125 CYS A C 1
ATOM 1004 O O . CYS A 1 125 ? -3.616 -5.362 13.343 1.00 81.50 125 CYS A O 1
ATOM 1006 N N . LEU A 1 126 ? -1.826 -4.676 12.150 1.00 88.69 126 LEU A N 1
ATOM 1007 C CA . LEU A 1 126 ? -2.291 -5.217 10.890 1.00 88.69 126 LEU A CA 1
ATOM 1008 C C . LEU A 1 126 ? -1.617 -6.554 10.629 1.00 88.69 126 LEU A C 1
ATOM 1010 O O . LEU A 1 126 ? -0.409 -6.711 10.783 1.00 88.69 126 LEU A O 1
ATOM 1014 N N . GLU A 1 127 ? -2.438 -7.490 10.195 1.00 91.31 127 GLU A N 1
ATOM 1015 C CA . GLU A 1 127 ? -2.024 -8.761 9.643 1.00 91.31 127 GLU A CA 1
ATOM 1016 C C . GLU A 1 127 ? -2.421 -8.769 8.167 1.00 91.31 127 GLU A C 1
ATOM 1018 O O . GLU A 1 127 ? -3.533 -8.360 7.819 1.00 91.31 127 GLU A O 1
ATOM 1023 N N . ILE A 1 128 ? -1.504 -9.196 7.301 1.00 92.19 128 ILE A N 1
ATOM 1024 C CA . ILE A 1 128 ? -1.799 -9.445 5.889 1.00 92.19 128 ILE A CA 1
ATOM 1025 C C . ILE A 1 128 ? -1.576 -10.927 5.636 1.00 92.19 128 ILE A C 1
ATOM 1027 O O . ILE A 1 128 ? -0.458 -11.424 5.767 1.00 92.19 128 ILE A O 1
ATOM 1031 N N . THR A 1 129 ? -2.645 -11.606 5.234 1.00 92.69 129 THR A N 1
ATOM 1032 C CA . THR A 1 129 ? -2.616 -13.016 4.854 1.00 92.69 129 THR A CA 1
ATOM 1033 C C . THR A 1 129 ? -2.851 -13.143 3.354 1.00 92.69 129 THR A C 1
ATOM 1035 O O . THR A 1 129 ? -3.820 -12.608 2.818 1.00 92.69 129 THR A O 1
ATOM 1038 N N . LEU A 1 130 ? -1.938 -13.838 2.681 1.00 92.25 130 LEU A N 1
ATOM 1039 C CA . LEU A 1 130 ? -2.023 -14.230 1.284 1.00 92.25 130 LEU A CA 1
ATOM 1040 C C . LEU A 1 130 ? -2.359 -15.716 1.200 1.00 92.25 130 LEU A C 1
ATOM 1042 O O . LEU A 1 130 ? -1.637 -16.547 1.750 1.00 92.25 130 LEU A O 1
ATOM 1046 N N . GLU A 1 131 ? -3.413 -16.043 0.465 1.00 91.69 131 GLU A N 1
ATOM 1047 C CA . GLU A 1 131 ? -3.741 -17.411 0.074 1.00 91.69 131 GLU A CA 1
ATOM 1048 C C . GLU A 1 131 ? -3.479 -17.565 -1.427 1.00 91.69 131 GLU A C 1
ATOM 1050 O O . GLU A 1 131 ? -4.046 -16.844 -2.251 1.00 91.69 131 GLU A O 1
ATOM 1055 N N . TYR A 1 132 ? -2.582 -18.481 -1.782 1.00 89.56 132 TYR A N 1
ATOM 1056 C CA . TYR A 1 132 ? -2.204 -18.749 -3.165 1.00 89.56 132 TYR A CA 1
ATOM 1057 C C . TYR A 1 132 ? -3.113 -19.815 -3.785 1.00 89.56 132 TYR A C 1
ATOM 1059 O O . TYR A 1 132 ? -3.723 -20.631 -3.098 1.00 89.56 132 TYR A O 1
ATOM 1067 N N . VAL A 1 133 ? -3.165 -19.851 -5.119 1.00 87.81 133 VAL A N 1
ATOM 1068 C CA . VAL A 1 133 ? -4.014 -20.788 -5.884 1.00 87.81 133 VAL A CA 1
ATOM 1069 C C . VAL A 1 133 ? -3.683 -22.260 -5.598 1.00 87.81 133 VAL A C 1
ATOM 1071 O O . VAL A 1 133 ? -4.547 -23.125 -5.732 1.00 87.81 133 VAL A O 1
ATOM 1074 N N . ASP A 1 134 ? -2.44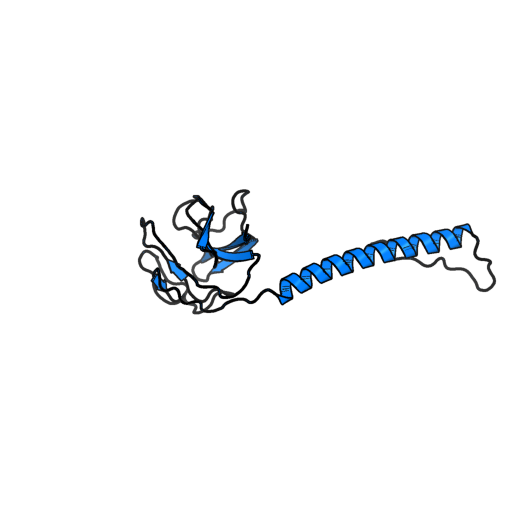7 -22.560 -5.201 1.00 89.75 134 ASP A N 1
ATOM 1075 C CA . ASP A 1 134 ? -2.012 -23.907 -4.817 1.00 89.75 134 ASP A CA 1
ATOM 1076 C C . ASP A 1 134 ? -2.390 -24.293 -3.371 1.00 89.75 134 ASP A C 1
ATOM 1078 O O . ASP A 1 134 ? -2.106 -25.412 -2.940 1.00 89.75 134 ASP A O 1
ATOM 1082 N N . GLY A 1 135 ? -3.059 -23.395 -2.639 1.00 89.06 135 GLY A N 1
ATOM 1083 C CA . GLY A 1 135 ? -3.463 -23.563 -1.244 1.00 89.06 135 GLY A CA 1
ATOM 1084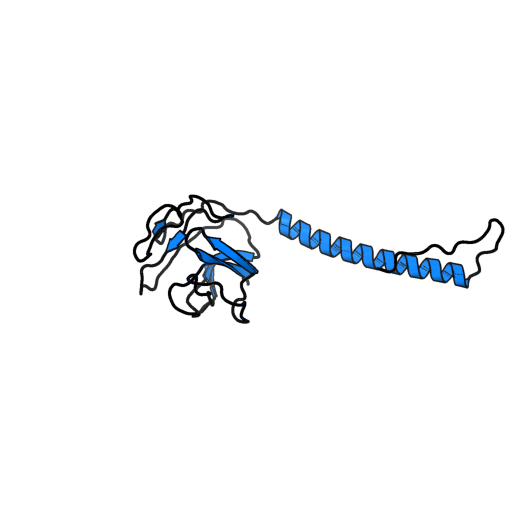 C C . GLY A 1 135 ? -2.379 -23.197 -0.229 1.00 89.06 135 GLY A C 1
ATOM 1085 O O . GLY A 1 135 ? -2.589 -23.375 0.972 1.00 89.06 135 GLY A O 1
ATOM 1086 N N . THR A 1 136 ? -1.219 -22.703 -0.673 1.00 93.00 136 THR A N 1
ATOM 1087 C CA . THR A 1 136 ? -0.203 -22.163 0.234 1.00 93.00 136 THR A CA 1
ATOM 1088 C C . THR A 1 136 ? -0.749 -20.909 0.915 1.00 93.00 136 THR A C 1
ATOM 1090 O O . THR A 1 136 ? -1.435 -20.101 0.291 1.00 93.00 136 THR A O 1
ATOM 1093 N N . ILE A 1 137 ? -0.431 -20.729 2.197 1.00 94.00 137 ILE A N 1
ATOM 1094 C CA . ILE A 1 137 ? -0.807 -19.539 2.960 1.00 94.00 137 ILE A CA 1
ATOM 1095 C C . ILE A 1 137 ? 0.463 -18.881 3.483 1.00 94.00 137 ILE A C 1
ATOM 1097 O O . ILE A 1 137 ? 1.310 -19.540 4.090 1.00 94.00 137 ILE A O 1
ATOM 1101 N N . TYR A 1 138 ? 0.582 -17.580 3.252 1.00 93.94 138 TYR A N 1
ATOM 1102 C CA . TYR A 1 138 ? 1.600 -16.738 3.856 1.00 93.94 138 TYR A CA 1
ATOM 1103 C C . TYR A 1 138 ? 0.934 -15.662 4.703 1.00 93.94 138 TYR A C 1
ATOM 1105 O O . TYR A 1 138 ? 0.012 -15.000 4.241 1.00 93.94 138 TYR A O 1
ATOM 1113 N N . THR A 1 139 ? 1.434 -15.453 5.915 1.00 93.56 139 THR A N 1
ATOM 1114 C CA . THR A 1 139 ? 0.906 -14.443 6.830 1.00 93.56 139 THR A CA 1
ATOM 1115 C C . THR A 1 139 ? 2.049 -13.589 7.349 1.00 93.56 139 THR A C 1
ATOM 1117 O O . THR A 1 139 ? 3.003 -14.109 7.929 1.00 93.56 139 THR A O 1
ATOM 1120 N N . GLU A 1 140 ? 1.929 -12.278 7.160 1.00 92.50 140 GLU A N 1
ATOM 1121 C CA . GLU A 1 140 ? 2.789 -11.277 7.783 1.00 92.50 140 GLU A CA 1
ATOM 1122 C C . GLU A 1 140 ? 2.059 -10.667 8.980 1.00 92.50 140 GLU A C 1
ATOM 1124 O O . GLU A 1 140 ? 0.943 -10.153 8.850 1.00 92.50 140 GLU A O 1
ATOM 1129 N N . LEU A 1 141 ? 2.694 -10.748 10.148 1.00 90.06 141 LEU A N 1
ATOM 1130 C CA . LEU A 1 141 ? 2.105 -10.394 11.437 1.00 90.06 141 LEU A CA 1
ATOM 1131 C C . LEU A 1 141 ? 2.652 -9.062 11.947 1.00 90.06 141 LEU A C 1
ATOM 1133 O O . LEU A 1 141 ? 3.746 -8.631 11.589 1.00 90.06 141 LEU A O 1
ATOM 1137 N N . ASP A 1 142 ? 1.900 -8.436 12.853 1.00 86.19 142 ASP A N 1
ATOM 1138 C CA . ASP A 1 142 ? 2.329 -7.254 13.605 1.00 86.19 142 ASP A CA 1
ATOM 1139 C C . ASP A 1 142 ? 2.821 -6.091 12.719 1.00 86.19 142 ASP A C 1
ATOM 1141 O O . ASP A 1 142 ? 3.698 -5.310 13.117 1.00 86.19 142 ASP A O 1
ATOM 1145 N N . LEU A 1 143 ? 2.229 -5.917 11.529 1.00 88.81 143 LEU A N 1
ATOM 1146 C CA . LEU A 1 143 ? 2.550 -4.796 10.656 1.00 88.81 143 LEU A CA 1
ATOM 1147 C C . LEU A 1 143 ? 2.186 -3.490 11.350 1.00 88.81 143 LEU A C 1
ATOM 1149 O O . LEU A 1 143 ? 1.052 -3.243 11.778 1.00 88.81 143 LEU A O 1
ATOM 1153 N N . PHE A 1 144 ? 3.201 -2.645 11.463 1.00 89.00 144 PHE A N 1
ATOM 1154 C CA . PHE A 1 144 ? 3.097 -1.361 12.118 1.00 89.00 144 PHE A CA 1
ATOM 1155 C C . PHE A 1 144 ? 2.321 -0.371 11.253 1.00 89.00 144 PHE A C 1
ATOM 1157 O O . PHE A 1 144 ? 2.631 -0.192 10.073 1.00 89.00 144 PHE A O 1
ATOM 1164 N N . ILE A 1 145 ? 1.342 0.304 11.855 1.00 88.81 145 ILE A N 1
ATOM 1165 C CA . ILE A 1 145 ? 0.579 1.378 11.217 1.00 88.81 145 ILE A CA 1
ATOM 1166 C C . ILE A 1 145 ? 0.621 2.616 12.106 1.00 88.81 145 ILE A C 1
ATOM 1168 O O . ILE A 1 145 ? 0.550 2.538 13.333 1.00 88.81 145 ILE A O 1
ATOM 1172 N N . HIS A 1 146 ? 0.747 3.771 11.461 1.00 89.62 146 HIS A N 1
ATOM 1173 C CA . HIS A 1 146 ? 0.840 5.057 12.133 1.00 89.62 146 HIS A CA 1
ATOM 1174 C C . HIS A 1 146 ? -0.552 5.570 12.530 1.00 89.62 146 HIS A C 1
ATOM 1176 O O . HIS A 1 146 ? -1.571 5.245 11.912 1.00 89.62 146 HIS A O 1
ATOM 1182 N N . ASP A 1 147 ? -0.590 6.382 13.586 1.00 87.88 147 ASP A N 1
ATOM 1183 C CA . ASP A 1 147 ? -1.827 6.984 14.078 1.00 87.88 147 ASP A CA 1
ATOM 1184 C C . ASP A 1 147 ? -2.340 8.046 13.088 1.00 87.88 147 ASP A C 1
ATOM 1186 O O . ASP A 1 147 ? -1.578 8.915 12.655 1.00 87.88 147 ASP A O 1
ATOM 1190 N N . TRP A 1 148 ? -3.622 7.974 12.711 1.00 86.12 148 TRP A N 1
ATOM 1191 C CA . TRP A 1 148 ? -4.205 8.872 11.704 1.00 86.12 148 TRP A CA 1
ATOM 1192 C C . TRP A 1 148 ? -4.618 10.242 12.242 1.00 86.12 148 TRP A C 1
ATOM 1194 O O . TRP A 1 148 ? -4.962 11.122 11.454 1.00 86.12 148 TRP A O 1
ATOM 1204 N N . THR A 1 149 ? -4.612 10.449 13.561 1.00 84.56 149 THR A N 1
ATOM 1205 C CA . THR A 1 149 ? -5.090 11.700 14.178 1.00 84.56 149 THR A CA 1
ATOM 1206 C C . THR A 1 149 ? -4.162 12.890 13.950 1.00 84.56 149 THR A C 1
ATOM 1208 O O . THR A 1 149 ? -4.608 14.030 14.026 1.00 84.56 149 THR A O 1
ATOM 1211 N N . GLN A 1 150 ? -2.882 12.642 13.673 1.00 84.94 150 GLN A N 1
ATOM 1212 C CA . GLN A 1 150 ? -1.891 13.675 13.385 1.00 84.94 150 GLN A CA 1
ATOM 1213 C C . GLN A 1 150 ? -0.756 13.103 12.532 1.00 84.94 150 GLN A C 1
ATOM 1215 O O . GLN A 1 150 ? -0.477 11.904 12.589 1.00 84.94 150 GLN A O 1
ATOM 1220 N N . LEU A 1 151 ? -0.071 13.966 11.779 1.00 88.00 151 LEU A N 1
ATOM 1221 C CA . LEU A 1 151 ? 1.057 13.560 10.943 1.00 88.00 151 LEU A CA 1
ATOM 1222 C C . LEU A 1 151 ? 2.226 13.072 11.806 1.00 88.00 151 LEU A C 1
ATOM 1224 O O . LEU A 1 151 ? 2.756 13.818 12.628 1.00 88.00 151 LEU A O 1
ATOM 1228 N N . GLN A 1 152 ? 2.641 11.830 11.581 1.00 87.06 152 GLN A N 1
ATOM 1229 C CA . GLN A 1 152 ? 3.764 11.195 12.258 1.00 87.06 152 GLN A CA 1
ATOM 1230 C C . GLN A 1 152 ? 5.016 11.185 11.381 1.00 87.06 152 GLN A C 1
ATOM 1232 O O . GLN A 1 152 ? 4.956 11.092 10.149 1.00 87.06 152 GLN A O 1
ATOM 1237 N N . VAL A 1 153 ? 6.176 11.250 12.033 1.00 86.25 153 VAL A N 1
ATOM 1238 C CA . VAL A 1 153 ? 7.469 11.097 11.361 1.00 86.25 153 VAL A CA 1
ATOM 1239 C C . VAL A 1 153 ? 7.627 9.646 10.915 1.00 86.25 153 VAL A C 1
ATOM 1241 O O . VAL A 1 153 ? 7.207 8.719 11.600 1.00 86.25 153 VAL A O 1
ATOM 1244 N N . LYS A 1 154 ? 8.237 9.453 9.748 1.00 86.31 154 LYS A N 1
ATOM 1245 C CA . LYS A 1 154 ? 8.534 8.132 9.203 1.00 86.31 154 LYS A CA 1
ATOM 1246 C C . LYS A 1 154 ? 9.497 7.377 10.130 1.00 86.31 154 LYS A C 1
ATOM 1248 O O . LYS A 1 154 ? 10.625 7.823 10.324 1.00 86.31 154 LYS A O 1
ATOM 1253 N N . GLY A 1 155 ? 9.040 6.263 10.699 1.00 81.44 155 GLY A N 1
ATOM 1254 C CA . GLY A 1 155 ? 9.866 5.361 11.510 1.00 81.44 155 GLY A CA 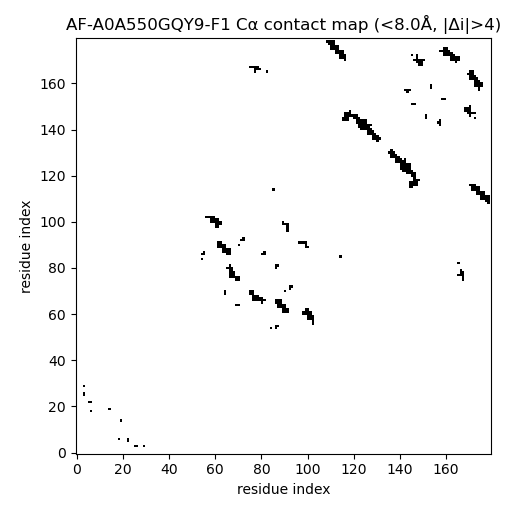1
ATOM 1255 C C . GLY A 1 155 ? 10.576 4.278 10.690 1.00 81.44 155 GLY A C 1
ATOM 1256 O O . GLY A 1 155 ? 10.388 4.177 9.479 1.00 81.44 155 GLY A O 1
ATOM 1257 N N . ASP A 1 156 ? 11.350 3.429 11.372 1.00 82.69 156 ASP A N 1
ATOM 1258 C CA . ASP A 1 156 ? 12.083 2.312 10.750 1.00 82.69 156 ASP A CA 1
ATOM 1259 C C . ASP A 1 156 ? 11.225 1.046 10.572 1.00 82.69 156 ASP A C 1
ATOM 1261 O O . ASP A 1 156 ? 11.541 0.173 9.765 1.00 82.69 156 ASP A O 1
ATOM 1265 N N . LYS A 1 157 ? 10.132 0.924 11.337 1.00 82.25 157 LYS A N 1
ATOM 1266 C CA . LYS A 1 157 ? 9.225 -0.232 11.308 1.00 82.25 157 LYS A CA 1
ATOM 1267 C C . LYS A 1 157 ? 8.055 0.042 10.367 1.00 82.25 157 LYS A C 1
ATOM 1269 O O . LYS A 1 157 ? 7.280 0.956 10.627 1.00 82.25 157 LYS A O 1
ATOM 1274 N N . ASN A 1 158 ? 7.936 -0.756 9.303 1.00 84.75 158 ASN A N 1
ATOM 1275 C CA . ASN A 1 158 ? 6.970 -0.566 8.211 1.00 84.75 158 ASN A CA 1
ATOM 1276 C C . ASN A 1 158 ? 6.869 0.911 7.752 1.00 84.75 158 ASN A C 1
ATOM 1278 O O . ASN A 1 158 ? 5.843 1.569 7.949 1.00 84.75 158 ASN A O 1
ATOM 1282 N N . PRO A 1 159 ? 7.963 1.482 7.218 1.00 88.12 159 PRO A N 1
ATOM 1283 C CA . PRO A 1 159 ? 8.018 2.886 6.829 1.00 88.12 159 PRO A CA 1
ATOM 1284 C C . PRO A 1 159 ? 6.986 3.214 5.741 1.00 88.12 159 PRO A C 1
ATOM 1286 O O . PRO A 1 159 ? 7.035 2.650 4.648 1.00 88.12 159 PRO A O 1
ATOM 1289 N N . TYR A 1 160 ? 6.107 4.191 5.987 1.00 90.56 160 TYR A N 1
ATOM 1290 C CA . TYR A 1 160 ? 5.180 4.657 4.952 1.00 90.56 160 TYR A CA 1
ATOM 1291 C C . TYR A 1 160 ? 5.927 5.332 3.787 1.00 90.56 160 TYR A C 1
ATOM 1293 O O . TYR A 1 160 ? 6.986 5.946 3.956 1.00 90.56 160 TYR A O 1
ATOM 1301 N N . ILE A 1 161 ? 5.382 5.230 2.578 1.00 91.25 161 ILE A N 1
ATOM 1302 C CA . ILE A 1 161 ? 5.965 5.791 1.351 1.00 91.25 161 ILE A CA 1
ATOM 1303 C C . ILE A 1 161 ? 5.527 7.241 1.162 1.00 91.25 161 ILE A C 1
ATOM 1305 O O . ILE A 1 161 ? 6.359 8.114 0.935 1.00 91.25 161 ILE A O 1
ATOM 1309 N N . GLU A 1 162 ? 4.226 7.484 1.286 1.00 91.06 162 GLU A N 1
ATOM 1310 C CA . GLU A 1 162 ? 3.580 8.784 1.116 1.00 91.06 162 GLU A CA 1
ATOM 1311 C C . GLU A 1 162 ? 2.420 8.922 2.105 1.00 91.06 162 GLU A C 1
ATOM 1313 O O . GLU A 1 162 ? 1.960 7.931 2.680 1.00 91.06 162 GLU A O 1
ATOM 1318 N N . TYR A 1 163 ? 1.962 10.154 2.318 1.00 90.88 163 TYR A N 1
ATOM 1319 C CA . TYR A 1 163 ? 0.806 10.446 3.156 1.00 90.88 163 TYR A CA 1
ATOM 1320 C C . TYR A 1 163 ? -0.160 11.391 2.442 1.00 90.88 163 TYR A C 1
ATOM 1322 O O . TYR A 1 163 ? 0.239 12.187 1.591 1.00 90.88 163 TYR A O 1
ATOM 1330 N N . LEU A 1 164 ? -1.435 11.313 2.812 1.00 89.69 164 LEU A N 1
ATOM 1331 C CA . LEU A 1 164 ? -2.492 12.206 2.350 1.00 89.69 164 LEU A CA 1
ATOM 1332 C C . LEU A 1 164 ? -3.176 12.841 3.554 1.00 89.69 164 LEU A C 1
ATOM 1334 O O . LEU A 1 164 ? -3.619 12.144 4.467 1.00 89.69 164 LEU A O 1
ATOM 1338 N N . LEU A 1 165 ? -3.285 14.168 3.531 1.00 86.50 165 LEU A N 1
ATOM 1339 C CA . LEU A 1 165 ? -4.101 14.915 4.481 1.00 86.50 165 LEU A CA 1
ATOM 1340 C C . LEU A 1 165 ? -5.522 14.993 3.944 1.00 86.50 165 LEU A C 1
ATOM 1342 O O . LEU A 1 165 ? -5.762 15.430 2.818 1.00 86.50 165 LEU A O 1
ATOM 1346 N N . SER A 1 166 ? -6.457 14.538 4.756 1.00 79.69 166 SER A N 1
ATOM 1347 C CA . SER A 1 166 ? -7.868 14.540 4.415 1.00 79.69 166 SER A CA 1
ATOM 1348 C C . SER A 1 166 ? -8.572 15.812 4.916 1.00 79.69 166 SER A C 1
ATOM 1350 O O . SER A 1 166 ? -8.038 16.508 5.783 1.00 79.69 166 SER A O 1
ATOM 1352 N N . PRO A 1 167 ? -9.765 16.148 4.386 1.00 77.75 167 PRO A N 1
ATOM 1353 C CA . PRO A 1 167 ? -10.448 17.406 4.709 1.00 77.75 167 PRO A CA 1
ATOM 1354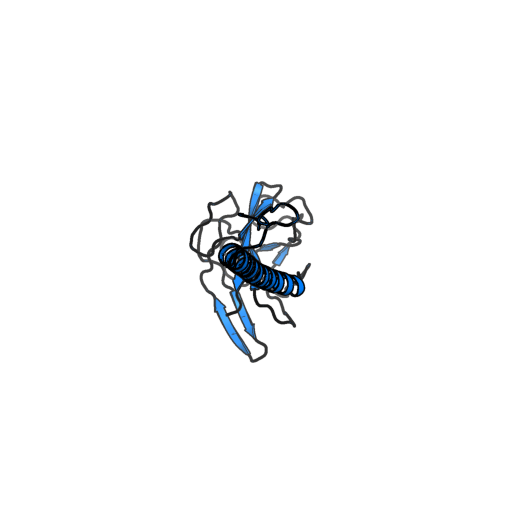 C C . PRO A 1 167 ? -10.810 17.588 6.189 1.00 77.75 167 PRO A C 1
ATOM 1356 O O . PRO A 1 167 ? -10.974 18.715 6.641 1.00 77.75 167 PRO A O 1
ATOM 1359 N N . ASN A 1 168 ? -10.923 16.495 6.944 1.00 77.81 168 ASN A N 1
ATOM 1360 C CA . ASN A 1 168 ? -11.173 16.489 8.387 1.00 77.81 168 ASN A CA 1
ATOM 1361 C C . ASN A 1 168 ? -9.869 16.399 9.211 1.00 77.81 168 ASN A C 1
ATOM 1363 O O . ASN A 1 168 ? -9.890 15.914 10.339 1.00 77.81 168 ASN A O 1
ATOM 1367 N N . GLU A 1 169 ? -8.745 16.834 8.627 1.00 78.94 169 GLU A N 1
ATOM 1368 C CA . GLU A 1 169 ? -7.389 16.877 9.207 1.00 78.94 169 GLU A CA 1
ATOM 1369 C C . GLU A 1 169 ? -6.775 15.514 9.560 1.00 78.94 169 GLU A C 1
ATOM 1371 O O . GLU A 1 169 ? -5.685 15.439 10.128 1.00 78.94 169 GLU A O 1
ATOM 1376 N N . ARG A 1 170 ? -7.418 14.413 9.165 1.00 85.31 170 ARG A N 1
ATOM 1377 C CA . ARG A 1 170 ? -6.877 13.066 9.369 1.00 85.31 170 ARG A CA 1
ATOM 1378 C C . ARG A 1 170 ? -5.818 12.731 8.338 1.00 85.31 170 ARG A C 1
ATOM 1380 O O . ARG A 1 170 ? -5.881 13.206 7.199 1.00 85.31 170 ARG A O 1
ATOM 1387 N N . VAL A 1 171 ? -4.906 11.844 8.706 1.00 87.88 171 VAL A N 1
ATOM 1388 C CA . VAL A 1 171 ? -3.782 11.433 7.866 1.00 87.88 171 VAL A CA 1
ATOM 1389 C C . VAL A 1 171 ? -3.942 9.986 7.421 1.00 87.88 171 VAL A C 1
ATOM 1391 O O . VAL A 1 171 ? -4.087 9.085 8.242 1.00 87.88 171 VAL A O 1
ATOM 1394 N N . TRP A 1 172 ? -3.874 9.763 6.112 1.00 89.12 172 TRP A N 1
ATOM 1395 C CA . TRP A 1 172 ? -3.740 8.435 5.520 1.00 89.12 172 TRP A CA 1
ATOM 1396 C C . TRP A 1 172 ? -2.285 8.186 5.157 1.00 89.12 172 TRP A C 1
ATOM 1398 O O . TRP A 1 172 ? -1.666 9.034 4.516 1.00 89.12 172 TRP A O 1
ATOM 1408 N N . TYR A 1 173 ? -1.756 7.018 5.508 1.00 91.38 173 TYR A N 1
ATOM 1409 C CA . TYR A 1 173 ? -0.390 6.623 5.177 1.00 91.38 173 TYR A CA 1
ATOM 1410 C C . TYR A 1 173 ? -0.416 5.481 4.169 1.00 91.38 173 TYR A C 1
ATOM 1412 O O . TYR A 1 173 ? -1.165 4.5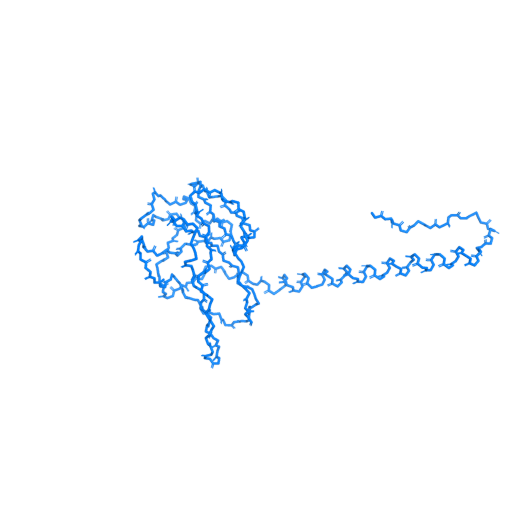20 4.346 1.00 91.38 173 TYR A O 1
ATOM 1420 N N . LYS A 1 174 ? 0.400 5.578 3.119 1.00 92.75 174 LYS A N 1
ATOM 1421 C CA . LYS A 1 174 ? 0.578 4.497 2.151 1.00 92.75 174 LYS A CA 1
ATOM 1422 C C . LYS A 1 174 ? 1.731 3.608 2.561 1.00 92.75 174 LYS A C 1
ATOM 1424 O O . LYS A 1 174 ? 2.851 4.087 2.737 1.00 92.75 174 LYS A O 1
ATOM 1429 N N . TYR A 1 175 ? 1.475 2.315 2.592 1.00 92.25 175 TYR A N 1
ATOM 1430 C CA . TYR A 1 175 ? 2.467 1.278 2.818 1.00 92.25 175 TYR A CA 1
ATOM 1431 C C . TYR A 1 175 ? 2.634 0.433 1.558 1.00 92.25 175 TYR A C 1
ATOM 1433 O O . TYR A 1 175 ? 1.795 0.460 0.652 1.00 92.25 175 TYR A O 1
ATOM 1441 N N . ALA A 1 176 ? 3.742 -0.297 1.502 1.00 91.62 176 ALA A N 1
ATOM 1442 C CA . ALA A 1 176 ? 3.983 -1.320 0.501 1.00 91.62 176 ALA A CA 1
ATOM 1443 C C . ALA A 1 176 ? 4.256 -2.636 1.205 1.00 91.62 176 ALA A C 1
ATOM 1445 O O . ALA A 1 176 ? 5.115 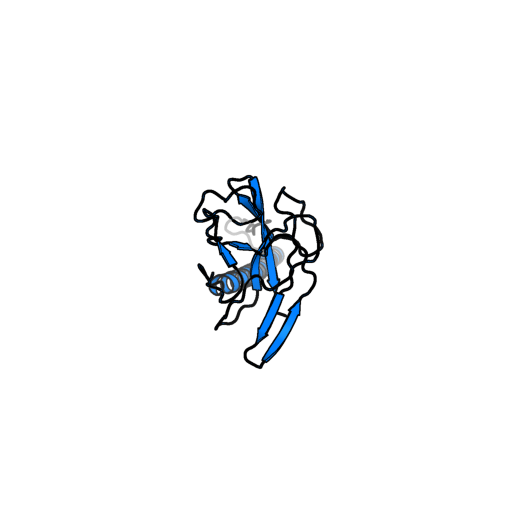-2.710 2.080 1.00 91.62 176 ALA A O 1
ATOM 1446 N N . PHE A 1 177 ? 3.551 -3.664 0.771 1.00 90.56 177 PHE A N 1
ATOM 1447 C CA . PHE A 1 177 ? 3.787 -5.034 1.163 1.00 90.56 177 PHE A CA 1
ATOM 1448 C C . PHE A 1 177 ? 4.258 -5.801 -0.070 1.00 90.56 177 PHE A C 1
ATOM 1450 O O . PHE A 1 177 ? 3.605 -5.766 -1.111 1.00 90.56 177 PHE A O 1
ATOM 1457 N N . LYS A 1 178 ? 5.427 -6.431 0.019 1.00 89.88 178 LYS A N 1
ATOM 1458 C CA . LYS A 1 178 ? 6.003 -7.192 -1.088 1.00 89.88 178 LYS A CA 1
ATOM 1459 C C . LYS A 1 178 ? 5.563 -8.646 -0.965 1.00 89.88 178 LYS A C 1
ATOM 1461 O O . LYS A 1 178 ? 5.685 -9.217 0.113 1.00 89.88 178 LYS A O 1
ATOM 1466 N N . ASN A 1 179 ? 5.080 -9.214 -2.063 1.00 87.38 179 ASN A N 1
ATOM 1467 C CA . ASN A 1 179 ? 4.790 -10.636 -2.157 1.00 87.38 179 ASN A CA 1
ATOM 1468 C C . ASN A 1 179 ? 6.108 -11.427 -1.945 1.00 87.38 179 ASN A C 1
ATOM 1470 O O . ASN A 1 179 ? 7.088 -11.110 -2.634 1.00 87.38 179 ASN A O 1
ATOM 1474 N N . PRO A 1 180 ? 6.190 -12.323 -0.942 1.00 85.62 180 PRO A N 1
ATOM 1475 C CA . PRO A 1 180 ? 7.429 -13.007 -0.551 1.00 85.62 180 PRO A CA 1
ATOM 1476 C C . PRO A 1 180 ? 7.979 -14.002 -1.581 1.00 85.62 180 PRO A C 1
ATOM 1478 O O . PRO A 1 180 ? 7.201 -14.549 -2.392 1.00 85.62 180 PRO A O 1
#